Protein AF-A0A4U9W2G0-F1 (afdb_monomer_lite)

pLDDT: mean 78.94, std 18.57, range [40.88, 98.44]

Foldseek 3Di:
DVVVVVVVVVVVVVVVVVPPPDFDWDKAWDWDFDQDQHGWIFIKMWIATPNDIDIQGGPNLVCLLVVLVVDDLVSLLNLLVNLLVCLQFLIKDNFFKDFPDPVLCPLPDDPDPGGIATSNLVSVLSNCCSLVNVCCNQFARISWKAQQVVRDTDHSNNSPLSVQLSVQSVVLSVVCVVCSVPDDSDVVSVVSSAPTRMGHNNRVSDDDCVVVVVVVVVVVVVVVVVVVVVVVVVVVVVPPPPDPDPPDDDDDDDDD

Organism: NCBI:txid259

Radius of gyration: 26.32 Å; chains: 1; bounding box: 69×86×64 Å

Structure (mmCIF, N/CA/C/O backbone):
data_AF-A0A4U9W2G0-F1
#
_entry.id   AF-A0A4U9W2G0-F1
#
loop_
_atom_site.group_PDB
_atom_site.id
_atom_site.type_symbol
_atom_site.label_atom_id
_atom_site.label_alt_id
_atom_site.label_comp_id
_atom_site.label_asym_id
_atom_site.label_entity_id
_atom_site.label_seq_id
_atom_site.pdbx_PDB_ins_code
_atom_site.Cartn_x
_atom_site.Cartn_y
_atom_site.Cartn_z
_atom_site.occupancy
_atom_site.B_iso_or_equiv
_atom_site.auth_seq_id
_atom_site.auth_comp_id
_atom_site.auth_asym_id
_atom_site.auth_atom_id
_atom_site.pdbx_PDB_model_num
ATOM 1 N N . MET A 1 1 ? -46.313 -7.131 46.047 1.00 55.91 1 MET A N 1
ATOM 2 C CA . MET A 1 1 ? -46.585 -6.763 44.635 1.00 55.91 1 MET A CA 1
ATOM 3 C C . MET A 1 1 ? -45.915 -5.452 44.207 1.00 55.91 1 MET A C 1
ATOM 5 O O . MET A 1 1 ? -45.194 -5.474 43.223 1.00 55.91 1 MET A O 1
ATOM 9 N N . LYS A 1 2 ? -46.055 -4.340 44.949 1.00 49.47 2 LYS A N 1
ATOM 10 C CA . LYS A 1 2 ? -45.446 -3.038 44.585 1.00 49.47 2 LYS A CA 1
ATOM 11 C C . LYS A 1 2 ? -43.909 -3.051 44.458 1.00 49.47 2 LYS A C 1
ATOM 13 O O . LYS A 1 2 ? -43.380 -2.430 43.549 1.00 49.47 2 LYS A O 1
ATOM 18 N N . HIS A 1 3 ? -43.198 -3.815 45.292 1.00 51.88 3 HIS A N 1
ATOM 19 C CA . HIS A 1 3 ? -41.729 -3.906 45.229 1.00 51.88 3 HIS A CA 1
ATOM 20 C C . HIS A 1 3 ? -41.188 -4.662 44.002 1.00 51.88 3 HIS A C 1
ATOM 22 O O . HIS A 1 3 ? -40.101 -4.345 43.535 1.00 51.88 3 HIS A O 1
ATOM 28 N N . LEU A 1 4 ? -41.953 -5.606 43.437 1.00 50.97 4 LEU A N 1
ATOM 29 C CA . LEU A 1 4 ? -41.534 -6.350 42.239 1.00 50.97 4 LEU A CA 1
ATOM 30 C C . LEU A 1 4 ? -41.573 -5.469 40.980 1.00 50.97 4 LEU A C 1
ATOM 32 O O . LEU A 1 4 ? -40.715 -5.578 40.111 1.00 50.97 4 LEU A O 1
ATOM 36 N N . ILE A 1 5 ? -42.552 -4.561 40.917 1.00 61.50 5 ILE A N 1
ATOM 37 C CA . ILE A 1 5 ? -42.742 -3.633 39.795 1.00 61.50 5 ILE A CA 1
ATOM 38 C C . ILE A 1 5 ? -41.609 -2.598 39.754 1.00 61.50 5 ILE A C 1
ATOM 40 O O . ILE A 1 5 ? -41.099 -2.286 38.684 1.00 61.50 5 ILE A O 1
ATOM 44 N N . VAL A 1 6 ? -41.157 -2.113 40.916 1.00 59.75 6 VAL A N 1
ATOM 45 C CA . VAL A 1 6 ? -40.054 -1.139 41.002 1.00 59.75 6 VAL A CA 1
ATOM 46 C C . VAL A 1 6 ? -38.729 -1.747 40.529 1.00 59.75 6 VAL A C 1
ATOM 48 O O . VAL A 1 6 ? -37.994 -1.099 39.790 1.00 59.75 6 VAL A O 1
ATOM 51 N N . ILE A 1 7 ? -38.445 -3.005 40.884 1.00 60.50 7 ILE A N 1
ATOM 52 C CA . ILE A 1 7 ? -37.221 -3.698 40.447 1.00 60.50 7 ILE A CA 1
ATOM 53 C C . ILE A 1 7 ? -37.236 -3.922 38.929 1.00 60.50 7 ILE A C 1
ATOM 55 O O . ILE A 1 7 ? -36.234 -3.656 38.268 1.00 60.50 7 ILE A O 1
ATOM 59 N N . ALA A 1 8 ? -38.374 -4.337 38.364 1.00 58.28 8 ALA A N 1
ATOM 60 C CA . ALA A 1 8 ? -38.507 -4.543 36.924 1.00 58.28 8 ALA A CA 1
ATOM 61 C C . ALA A 1 8 ? -38.235 -3.254 36.129 1.00 58.28 8 ALA A C 1
ATOM 63 O O . ALA A 1 8 ? -37.456 -3.286 35.181 1.00 58.28 8 ALA A O 1
ATOM 64 N N . VAL A 1 9 ? -38.792 -2.116 36.566 1.00 59.72 9 VAL A N 1
ATOM 65 C CA . VAL A 1 9 ? -38.603 -0.813 35.903 1.00 59.72 9 VAL A CA 1
ATOM 66 C C . VAL A 1 9 ? -37.144 -0.348 35.965 1.00 59.72 9 VAL A C 1
ATOM 68 O O . VAL A 1 9 ? -36.617 0.143 34.963 1.00 59.72 9 VAL A O 1
ATOM 71 N N . VAL A 1 10 ? -36.460 -0.537 37.099 1.00 58.97 10 VAL A N 1
ATOM 72 C CA . VAL A 1 10 ? -35.042 -0.166 37.260 1.00 58.97 10 VAL A CA 1
ATOM 73 C C . VAL A 1 10 ? -34.138 -1.026 36.370 1.00 58.97 10 VAL A C 1
ATOM 75 O O . VAL A 1 10 ? -33.274 -0.480 35.688 1.00 58.97 10 VAL A O 1
ATOM 78 N N . VAL A 1 11 ? -34.371 -2.340 36.286 1.00 58.44 11 VAL A N 1
ATOM 79 C CA . VAL A 1 11 ? -33.580 -3.243 35.428 1.00 58.44 11 VAL A CA 1
ATOM 80 C C . VAL A 1 11 ? -33.773 -2.922 33.942 1.00 58.44 11 VAL A C 1
ATOM 82 O O . VAL A 1 11 ? -32.787 -2.836 33.211 1.00 58.44 11 VAL A O 1
ATOM 85 N N . THR A 1 12 ? -35.002 -2.647 33.486 1.00 55.47 12 THR A N 1
ATOM 86 C CA . THR A 1 12 ? -35.242 -2.215 32.094 1.00 55.47 12 THR A CA 1
ATOM 87 C C . THR A 1 12 ? -34.631 -0.853 31.777 1.00 55.47 12 THR A C 1
ATOM 89 O O . THR A 1 12 ? -34.148 -0.648 30.666 1.00 55.47 12 THR A O 1
ATOM 92 N N . SER A 1 13 ? -34.594 0.064 32.747 1.00 52.19 13 SER A N 1
ATOM 93 C CA . SER A 1 13 ? -33.987 1.390 32.566 1.00 52.19 13 SER A CA 1
ATOM 94 C C . SER A 1 13 ? -32.461 1.302 32.471 1.00 52.19 13 SER A C 1
ATOM 96 O O . SER A 1 13 ? -31.856 1.991 31.657 1.00 52.19 13 SER A O 1
ATOM 98 N N . ILE A 1 14 ? -31.837 0.405 33.242 1.00 53.06 14 ILE A N 1
ATOM 99 C CA . ILE A 1 14 ? -30.396 0.136 33.167 1.00 53.06 14 ILE A CA 1
ATOM 100 C C . ILE A 1 14 ? -30.041 -0.497 31.811 1.00 53.06 14 ILE A C 1
ATOM 102 O O . ILE A 1 14 ? -29.108 -0.038 31.158 1.00 53.06 14 ILE A O 1
ATOM 106 N N . PHE A 1 15 ? -30.824 -1.466 31.321 1.00 48.91 15 PHE A N 1
ATOM 107 C CA . PHE A 1 15 ? -30.618 -2.047 29.985 1.00 48.91 15 PHE A CA 1
ATOM 108 C C . PHE A 1 15 ? -30.788 -1.030 28.842 1.00 48.91 15 PHE A C 1
ATOM 110 O O . PHE A 1 15 ? -30.103 -1.133 27.826 1.00 48.91 15 PHE A O 1
ATOM 117 N N . PHE A 1 16 ? -31.655 -0.026 29.003 1.00 43.75 16 PHE A N 1
ATOM 118 C CA . PHE A 1 16 ? -31.832 1.027 27.999 1.00 43.75 16 PHE A CA 1
ATOM 119 C C . PHE A 1 16 ? -30.681 2.039 27.972 1.00 43.75 16 PHE A C 1
ATOM 121 O O . PHE A 1 16 ? -30.311 2.503 26.897 1.00 43.75 16 PHE A O 1
ATOM 128 N N . VAL A 1 17 ? -30.069 2.344 29.121 1.00 46.12 17 VAL A N 1
ATOM 129 C CA . VAL A 1 17 ? -28.898 3.238 29.183 1.00 46.12 17 VAL A CA 1
ATOM 130 C C . VAL A 1 17 ? -27.633 2.554 28.643 1.00 46.12 17 VAL A C 1
ATOM 132 O O . VAL A 1 17 ? -26.760 3.229 28.112 1.00 46.12 17 VAL A O 1
ATOM 135 N N . PHE A 1 18 ? -27.538 1.221 28.676 1.00 45.00 18 PHE A N 1
ATOM 136 C CA . PHE A 1 18 ? -26.400 0.497 28.087 1.00 45.00 18 PHE A CA 1
ATOM 137 C C . PHE A 1 18 ? -26.508 0.229 26.577 1.00 45.00 18 PHE A C 1
ATOM 139 O O . PHE A 1 18 ? -25.516 -0.163 25.973 1.00 45.00 18 PHE A O 1
ATOM 146 N N . ASN A 1 19 ? -27.643 0.536 25.939 1.00 40.88 19 ASN A N 1
ATOM 147 C CA . ASN A 1 19 ? -27.737 0.649 24.477 1.00 40.88 19 ASN A CA 1
ATOM 148 C C . ASN A 1 19 ? -27.331 2.051 23.982 1.00 40.88 19 ASN A C 1
ATOM 150 O O . ASN A 1 19 ? -27.810 2.513 22.944 1.00 40.88 19 ASN A O 1
ATOM 154 N N . LEU A 1 20 ? -26.451 2.744 24.721 1.00 46.38 20 LEU A N 1
ATOM 155 C CA . LEU A 1 20 ? -25.713 3.891 24.202 1.00 46.38 20 LEU A CA 1
ATOM 156 C C . LEU A 1 20 ? -25.028 3.432 22.909 1.00 46.38 20 LEU A C 1
ATOM 158 O O . LEU A 1 20 ? -24.130 2.596 22.945 1.00 46.38 20 LEU A O 1
ATOM 162 N N . SER A 1 21 ? -25.549 3.927 21.786 1.00 49.41 21 SER A N 1
ATOM 163 C CA . SER A 1 21 ? -25.237 3.534 20.415 1.00 49.41 21 SER A CA 1
ATOM 164 C C . SER A 1 21 ? -23.800 3.047 20.251 1.00 49.41 21 SER A C 1
ATOM 166 O O . SER A 1 21 ? -22.864 3.847 20.342 1.00 49.41 21 SER A O 1
ATOM 168 N N . ALA A 1 22 ? -23.625 1.752 19.982 1.00 53.44 22 ALA A N 1
ATOM 169 C CA . ALA A 1 22 ? -22.358 1.263 19.469 1.00 53.44 22 ALA A CA 1
ATOM 170 C C . ALA A 1 22 ? -22.014 2.105 18.233 1.00 53.44 22 ALA A C 1
ATOM 172 O O . ALA A 1 22 ? -22.800 2.206 17.292 1.00 53.44 22 ALA A O 1
ATOM 173 N N . GLN A 1 23 ? -20.877 2.785 18.299 1.00 60.72 23 GLN A N 1
ATOM 174 C CA . GLN A 1 23 ? -20.371 3.644 17.246 1.00 60.72 23 GLN A CA 1
ATOM 175 C C . GLN A 1 23 ? -20.124 2.775 16.004 1.00 60.72 23 GLN A C 1
ATOM 177 O O . GLN A 1 23 ? -19.197 1.965 15.983 1.00 60.72 23 GLN A O 1
ATOM 182 N N . GLU A 1 24 ? -20.996 2.859 14.997 1.00 80.50 24 GLU A N 1
ATOM 183 C CA . GLU A 1 24 ? -20.942 1.962 13.840 1.00 80.50 24 GLU A CA 1
ATOM 184 C C . GLU A 1 24 ? -19.843 2.422 12.871 1.00 80.50 24 GLU A C 1
ATOM 186 O O . GLU A 1 24 ? -20.068 3.220 11.961 1.00 80.50 24 GLU A O 1
ATOM 191 N N . PHE A 1 25 ? -18.616 1.952 13.106 1.00 90.12 25 PHE A N 1
ATOM 192 C CA . PHE A 1 25 ? -17.527 2.088 12.146 1.00 90.12 25 PHE A CA 1
ATOM 193 C C . PHE A 1 25 ? -17.611 0.987 11.084 1.00 90.12 25 PHE A C 1
ATOM 195 O O . PHE A 1 25 ? -17.510 -0.206 11.404 1.00 90.12 25 PHE A O 1
ATOM 202 N N . SER A 1 26 ? -17.704 1.392 9.818 1.00 92.38 26 SER A N 1
ATOM 203 C CA . SER A 1 26 ? -17.524 0.513 8.663 1.00 92.38 26 SER A CA 1
ATOM 204 C C . SER A 1 26 ? -16.543 1.110 7.663 1.00 92.38 26 SER A C 1
ATOM 206 O O . SER A 1 26 ? -16.437 2.324 7.488 1.00 92.38 26 SER A O 1
ATOM 208 N N . VAL A 1 27 ? -15.821 0.229 6.986 1.00 94.75 27 VAL A N 1
ATOM 209 C CA . VAL A 1 27 ? -14.876 0.572 5.932 1.00 94.75 27 VAL A CA 1
ATOM 210 C C . VAL A 1 27 ? -15.086 -0.389 4.780 1.00 94.75 27 VAL A C 1
ATOM 212 O O . VAL A 1 27 ? -15.364 -1.565 4.998 1.00 94.75 27 VAL A O 1
ATOM 215 N N . LYS A 1 28 ? -14.990 0.126 3.558 1.00 96.25 28 LYS A N 1
ATOM 216 C CA . LYS A 1 28 ? -15.060 -0.671 2.341 1.00 96.25 28 LYS A CA 1
ATOM 217 C C . LYS A 1 28 ? -14.018 -0.181 1.356 1.00 96.25 28 LYS A C 1
ATOM 219 O O . LYS A 1 28 ? -13.976 1.015 1.055 1.00 96.25 28 LYS A O 1
ATOM 224 N N . VAL A 1 29 ? -13.225 -1.100 0.819 1.00 97.38 29 VAL A N 1
ATOM 225 C CA . VAL A 1 29 ? -12.287 -0.795 -0.266 1.00 97.38 29 VAL A CA 1
ATOM 226 C C . VAL A 1 29 ? -12.811 -1.413 -1.555 1.00 97.38 29 VAL A C 1
ATOM 228 O O . VAL A 1 29 ? -13.015 -2.621 -1.652 1.00 97.38 29 VAL A O 1
ATOM 231 N N . THR A 1 30 ? -13.036 -0.586 -2.571 1.00 98.00 30 THR A N 1
ATOM 232 C CA . THR A 1 30 ? -13.544 -1.019 -3.877 1.00 98.00 30 THR A CA 1
ATOM 233 C C . THR A 1 30 ? -12.568 -0.682 -4.987 1.00 98.00 30 THR A C 1
ATOM 235 O O . THR A 1 30 ? -12.069 0.441 -5.060 1.00 98.00 30 THR A O 1
ATOM 238 N N . LYS A 1 31 ? -12.372 -1.629 -5.903 1.00 98.06 31 LYS A N 1
ATOM 239 C CA . LYS A 1 31 ? -11.703 -1.388 -7.178 1.00 98.06 31 LYS A CA 1
ATOM 240 C C . LYS A 1 31 ? -12.668 -0.753 -8.177 1.00 98.06 31 LYS A C 1
ATOM 242 O O . LYS A 1 31 ? -13.708 -1.331 -8.484 1.00 98.06 31 LYS A O 1
ATOM 247 N N . GLU A 1 32 ? -12.299 0.402 -8.715 1.00 97.12 32 GLU A N 1
ATOM 248 C CA . GLU A 1 32 ? -13.047 1.103 -9.763 1.00 97.12 32 GLU A CA 1
ATOM 249 C C . GLU A 1 32 ? -12.215 1.158 -11.049 1.00 97.12 32 GLU A C 1
ATOM 251 O O . GLU A 1 32 ? -10.989 1.278 -10.996 1.00 97.12 32 GLU A O 1
ATOM 256 N N . ARG A 1 33 ? -12.866 1.056 -12.214 1.00 97.31 33 ARG A N 1
ATOM 257 C CA . ARG A 1 33 ? -12.195 1.290 -13.500 1.00 97.31 33 ARG A CA 1
ATOM 258 C C . ARG A 1 33 ? -11.923 2.785 -13.653 1.00 97.31 33 ARG A C 1
ATOM 260 O O . ARG A 1 33 ? -12.798 3.603 -13.385 1.00 97.31 33 ARG A O 1
ATOM 267 N N . VAL A 1 34 ? -10.729 3.131 -14.114 1.00 96.06 34 VAL A N 1
ATOM 268 C CA . VAL A 1 34 ? -10.287 4.513 -14.326 1.00 96.06 34 VAL A CA 1
ATOM 269 C C . VAL A 1 34 ? -9.504 4.614 -15.624 1.00 96.06 34 VAL A C 1
ATOM 271 O O . VAL A 1 34 ? -8.711 3.738 -15.960 1.00 96.06 34 VAL A O 1
ATOM 274 N N . GLN A 1 35 ? -9.718 5.719 -16.332 1.00 93.88 35 GLN A N 1
ATOM 275 C CA . GLN A 1 35 ? -9.049 6.043 -17.586 1.00 93.88 35 GLN A CA 1
ATOM 276 C C . GLN A 1 35 ? -8.420 7.433 -17.450 1.00 93.88 35 GLN A C 1
ATOM 278 O O . GLN A 1 35 ? -9.007 8.440 -17.838 1.00 93.88 35 GLN A O 1
ATOM 283 N N . GLN A 1 36 ? -7.261 7.483 -16.793 1.00 93.81 36 GLN A N 1
ATOM 284 C CA . GLN A 1 36 ? -6.567 8.726 -16.436 1.00 93.81 36 GLN A CA 1
ATOM 285 C C . GLN A 1 36 ? -5.226 8.823 -17.163 1.00 93.81 36 GLN A C 1
ATOM 287 O O . GLN A 1 36 ? -5.145 9.462 -18.207 1.00 93.81 36 GLN A O 1
ATOM 292 N N . ASP A 1 37 ? -4.191 8.156 -16.649 1.00 96.56 37 ASP A N 1
ATOM 293 C CA . ASP A 1 37 ? -2.897 8.042 -17.327 1.00 96.56 37 ASP A CA 1
ATOM 294 C C . ASP A 1 37 ? -2.863 6.776 -18.208 1.00 96.56 37 ASP A C 1
ATOM 296 O O . ASP A 1 37 ? -2.266 6.770 -19.285 1.00 96.56 37 ASP A O 1
ATOM 300 N N . PHE A 1 38 ? -3.539 5.710 -17.764 1.00 96.19 38 PHE A N 1
ATOM 301 C CA . PHE A 1 38 ? -3.723 4.442 -18.472 1.00 96.19 38 PHE A CA 1
ATOM 302 C C . PHE A 1 38 ? -5.178 3.959 -18.327 1.00 96.19 38 PHE A C 1
ATOM 304 O O . PHE A 1 38 ? -5.865 4.360 -17.387 1.00 96.19 38 PHE A O 1
ATOM 311 N N . ASP A 1 39 ? -5.646 3.084 -19.226 1.00 97.31 39 ASP A N 1
ATOM 312 C CA . ASP A 1 39 ? -6.885 2.318 -19.006 1.00 97.31 39 ASP A CA 1
ATOM 313 C C . ASP A 1 39 ? -6.586 1.190 -18.013 1.00 97.31 39 ASP A C 1
ATOM 315 O O . ASP A 1 39 ? -5.833 0.259 -18.312 1.00 97.31 39 ASP A O 1
ATOM 319 N N . GLY A 1 40 ? -7.105 1.326 -16.797 1.00 97.38 40 GLY A N 1
ATOM 320 C CA . GLY A 1 40 ? -6.804 0.434 -15.688 1.00 97.38 40 GLY A CA 1
ATOM 321 C C . GLY A 1 40 ? -7.773 0.630 -14.532 1.00 97.38 40 GLY A C 1
ATOM 322 O O . GLY A 1 40 ? -8.952 0.932 -14.725 1.00 97.38 40 GLY A O 1
ATOM 323 N N . HIS A 1 41 ? -7.277 0.444 -13.313 1.00 98.25 41 HIS A N 1
ATOM 324 C CA . HIS A 1 41 ? -8.096 0.497 -12.106 1.00 98.25 41 HIS A CA 1
ATOM 325 C C . HIS A 1 41 ? -7.518 1.428 -11.039 1.00 98.25 41 HIS A C 1
ATOM 327 O O . HIS A 1 41 ? -6.368 1.853 -11.116 1.00 98.25 41 HIS A O 1
ATOM 333 N N . GLY A 1 42 ? -8.319 1.736 -10.027 1.00 97.56 42 GLY A N 1
ATOM 334 C CA . GLY A 1 42 ? -7.913 2.479 -8.844 1.00 97.56 42 GLY A CA 1
ATOM 335 C C . GLY A 1 42 ? -8.658 1.970 -7.617 1.00 97.56 42 GLY A C 1
ATOM 336 O O . GLY A 1 42 ? -9.739 1.389 -7.739 1.00 97.56 42 GLY A O 1
ATOM 337 N N . LEU A 1 43 ? -8.074 2.177 -6.438 1.00 98.00 43 LEU A N 1
ATOM 338 C CA . LEU A 1 43 ? -8.693 1.804 -5.170 1.00 98.00 43 LEU A CA 1
ATOM 339 C C . LEU A 1 43 ? -9.400 3.007 -4.556 1.00 98.00 43 LEU A C 1
ATOM 341 O O . LEU A 1 43 ? -8.795 4.051 -4.321 1.00 98.00 43 LEU A O 1
ATOM 345 N N . LYS A 1 44 ? -10.691 2.842 -4.291 1.00 97.38 44 LYS A N 1
ATOM 346 C CA . LYS A 1 44 ? -11.514 3.795 -3.554 1.00 97.38 44 LYS A CA 1
ATOM 347 C C . LYS A 1 44 ? -11.795 3.243 -2.171 1.00 97.38 44 LYS A C 1
ATOM 349 O O . LYS A 1 44 ? -12.163 2.078 -2.035 1.00 97.38 44 LYS A O 1
ATOM 354 N N . VAL A 1 45 ? -11.677 4.095 -1.162 1.00 96.56 45 VAL A N 1
ATOM 355 C CA . VAL A 1 45 ? -11.959 3.742 0.231 1.00 96.56 45 VAL A CA 1
ATOM 356 C C . VAL A 1 45 ? -13.156 4.550 0.698 1.00 96.56 45 VAL A C 1
ATOM 358 O O . VAL A 1 45 ? -13.125 5.779 0.674 1.00 96.56 45 VAL A O 1
ATOM 361 N N . VAL A 1 46 ? -14.211 3.867 1.127 1.00 95.19 46 VAL A N 1
ATOM 362 C CA . VAL A 1 46 ? -15.390 4.485 1.737 1.00 95.19 46 VAL A CA 1
ATOM 363 C C . VAL A 1 46 ? -15.384 4.148 3.218 1.00 95.19 46 VAL A C 1
ATOM 365 O O . VAL A 1 46 ? -15.304 2.980 3.594 1.00 95.19 46 VAL A O 1
ATOM 368 N N . LEU A 1 47 ? -15.446 5.177 4.052 1.00 92.00 47 LEU A N 1
ATOM 369 C CA . LEU A 1 47 ? -15.351 5.091 5.503 1.00 92.00 47 LEU A CA 1
ATOM 370 C C . LEU A 1 47 ? -16.619 5.691 6.089 1.00 92.00 47 LEU A C 1
ATOM 372 O O . LEU A 1 47 ? -16.945 6.837 5.794 1.00 92.00 47 LEU A O 1
ATOM 376 N N . ASN A 1 48 ? -17.318 4.943 6.931 1.00 90.56 48 ASN A N 1
ATOM 377 C CA . ASN A 1 48 ? -18.461 5.449 7.674 1.00 90.56 48 ASN A CA 1
ATOM 378 C C . ASN A 1 48 ? -18.143 5.378 9.163 1.00 90.56 48 ASN A C 1
ATOM 380 O O . ASN A 1 48 ? -17.794 4.316 9.674 1.00 90.56 48 ASN A O 1
ATOM 384 N N . LYS A 1 49 ? -18.250 6.519 9.841 1.00 87.50 49 LYS A N 1
ATOM 385 C CA . LYS A 1 49 ? -18.026 6.663 11.280 1.00 87.50 49 LYS A CA 1
ATOM 386 C C . LYS A 1 49 ? -18.969 7.734 11.807 1.00 87.50 49 LYS A C 1
ATOM 388 O O . LYS A 1 49 ? -19.069 8.798 11.202 1.00 87.50 49 LYS A O 1
ATOM 393 N N . ASP A 1 50 ? -19.662 7.480 12.914 1.00 84.44 50 ASP A N 1
ATOM 394 C CA . ASP A 1 50 ? -20.570 8.459 13.541 1.00 84.44 50 ASP A CA 1
ATOM 395 C C . ASP A 1 50 ? -21.638 9.022 12.598 1.00 84.44 50 ASP A C 1
ATOM 397 O O . ASP A 1 50 ? -21.894 10.229 12.585 1.00 84.44 50 ASP A O 1
ATOM 401 N N . TYR A 1 51 ? -22.231 8.164 11.762 1.00 78.31 51 TYR A N 1
ATOM 402 C CA . TYR A 1 51 ? -23.210 8.564 10.740 1.00 78.31 51 TYR A CA 1
ATOM 403 C C . TYR A 1 51 ? -22.660 9.551 9.692 1.00 78.31 51 TYR A C 1
ATOM 405 O O . TYR A 1 51 ? -23.419 10.135 8.918 1.00 78.31 51 TYR A O 1
ATOM 413 N N . LYS A 1 52 ? -21.335 9.740 9.637 1.00 85.12 52 LYS A N 1
ATOM 414 C CA . LYS A 1 52 ? -20.641 10.507 8.603 1.00 85.12 52 LYS A CA 1
ATOM 415 C C . LYS A 1 52 ? -19.943 9.548 7.658 1.00 85.12 52 LYS A C 1
ATOM 417 O O . LYS A 1 52 ? -19.204 8.669 8.095 1.00 85.12 52 LYS A O 1
ATOM 422 N N . SER A 1 53 ? -20.164 9.757 6.367 1.00 88.94 53 SER A N 1
ATOM 423 C CA . SER A 1 53 ? -19.433 9.067 5.313 1.00 88.94 53 SER A CA 1
ATOM 424 C C . SER A 1 53 ? -18.312 9.962 4.804 1.00 88.94 53 SER A C 1
ATOM 426 O O . SER A 1 53 ? -18.529 11.146 4.535 1.00 88.94 53 SER A O 1
ATOM 428 N N . ASP A 1 54 ? -17.119 9.402 4.675 1.00 91.00 54 ASP A N 1
ATOM 429 C CA . ASP A 1 54 ? -16.002 10.014 3.977 1.00 91.00 54 ASP A CA 1
ATOM 430 C C . ASP A 1 54 ? -15.501 9.056 2.894 1.00 91.00 54 ASP A C 1
ATOM 432 O O . ASP A 1 54 ? -15.588 7.834 3.009 1.00 91.00 54 ASP A O 1
ATOM 436 N N . THR A 1 55 ? -15.003 9.612 1.798 1.00 94.62 55 THR A N 1
ATOM 437 C CA . THR A 1 55 ? -14.546 8.837 0.641 1.00 94.62 55 THR A CA 1
ATOM 438 C C . THR A 1 55 ? -13.174 9.315 0.215 1.00 94.62 55 THR A C 1
ATOM 440 O O . THR A 1 55 ? -12.994 10.492 -0.101 1.00 94.62 55 THR A O 1
ATOM 443 N N . ILE A 1 56 ? -12.218 8.396 0.180 1.00 94.88 56 ILE A N 1
ATOM 444 C CA . ILE A 1 56 ? -10.895 8.594 -0.403 1.00 94.88 56 ILE A CA 1
ATOM 445 C C . ILE A 1 56 ? -10.971 8.035 -1.819 1.00 94.88 56 ILE A C 1
ATOM 447 O O . ILE A 1 56 ? -11.125 6.827 -2.014 1.00 94.88 56 ILE A O 1
ATOM 451 N N . TYR A 1 57 ? -10.925 8.928 -2.801 1.00 95.00 57 TYR A N 1
ATOM 452 C CA . TYR A 1 57 ? -10.900 8.537 -4.205 1.00 95.00 57 TYR A CA 1
ATOM 453 C C . TYR A 1 57 ? -9.506 8.032 -4.594 1.00 95.00 57 TYR A C 1
ATOM 455 O O . TYR A 1 57 ? -8.521 8.392 -3.940 1.00 95.00 57 TYR A O 1
ATOM 463 N N . PRO A 1 58 ? -9.395 7.227 -5.664 1.00 92.75 58 PRO A N 1
ATOM 464 C CA . PRO A 1 58 ? -8.093 6.805 -6.156 1.00 92.75 58 PRO A CA 1
ATOM 465 C C . PRO A 1 58 ? -7.157 8.006 -6.374 1.00 92.75 58 PRO A C 1
ATOM 467 O O . PRO A 1 58 ? -7.584 9.039 -6.899 1.00 92.75 58 PRO A O 1
ATOM 470 N N . ARG A 1 59 ? -5.885 7.868 -5.972 1.00 88.81 59 ARG A N 1
ATOM 471 C CA . ARG A 1 59 ? -4.840 8.916 -6.008 1.00 88.81 59 ARG A CA 1
ATOM 472 C C . ARG A 1 59 ? -5.022 10.095 -5.035 1.00 88.81 59 ARG A C 1
ATOM 474 O O . ARG A 1 59 ? -4.180 10.994 -5.026 1.00 88.81 59 ARG A O 1
ATOM 481 N N . ASP A 1 60 ? -6.048 10.107 -4.184 1.00 91.75 60 ASP A N 1
ATOM 482 C CA . ASP A 1 60 ? -6.215 11.132 -3.141 1.00 91.75 60 ASP A CA 1
ATOM 483 C C . ASP A 1 60 ? -5.336 10.833 -1.907 1.00 91.75 60 ASP A C 1
ATOM 485 O O . ASP A 1 60 ? -5.805 10.497 -0.816 1.00 91.75 60 ASP A O 1
ATOM 489 N N . TYR A 1 61 ? -4.018 10.894 -2.109 1.00 89.75 61 TYR A N 1
ATOM 490 C CA . TYR A 1 61 ? -3.015 10.523 -1.108 1.00 89.75 61 TYR A CA 1
ATOM 491 C C . TYR A 1 61 ? -2.992 11.466 0.100 1.00 89.75 61 TYR A C 1
ATOM 493 O O . TYR A 1 61 ? -2.823 11.007 1.228 1.00 89.75 61 TYR A O 1
ATOM 501 N N . ASP A 1 62 ? -3.233 12.763 -0.092 1.00 87.94 62 ASP A N 1
ATOM 502 C CA . ASP A 1 62 ? -3.302 13.721 1.020 1.00 87.94 62 ASP A CA 1
ATOM 503 C C . ASP A 1 62 ? -4.477 13.393 1.954 1.00 87.94 62 ASP A C 1
ATOM 505 O O . ASP A 1 62 ? -4.365 13.430 3.190 1.00 87.94 62 ASP A O 1
ATOM 509 N N . LYS A 1 63 ? -5.616 13.001 1.373 1.00 90.12 63 LYS A N 1
ATOM 510 C CA . LYS A 1 63 ? -6.768 12.546 2.145 1.00 90.12 63 LYS A CA 1
ATOM 511 C C . LYS A 1 63 ? -6.525 11.187 2.786 1.00 90.12 63 LYS A C 1
ATOM 513 O O . LYS A 1 63 ? -6.861 11.024 3.955 1.00 90.12 63 LYS A O 1
ATOM 518 N N . ALA A 1 64 ? -5.897 10.247 2.079 1.00 89.62 64 ALA A N 1
ATOM 519 C CA . ALA A 1 64 ? -5.487 8.963 2.646 1.00 89.62 64 ALA A CA 1
ATOM 520 C C . ALA A 1 64 ? -4.619 9.149 3.899 1.00 89.62 64 ALA A C 1
ATOM 522 O O . ALA A 1 64 ? -4.943 8.625 4.966 1.00 89.62 64 ALA A O 1
ATOM 523 N N . TYR A 1 65 ? -3.575 9.970 3.785 1.00 86.31 65 TYR A N 1
ATOM 524 C CA . TYR A 1 65 ? -2.676 10.324 4.876 1.00 86.31 65 TYR A CA 1
ATOM 525 C C . TYR A 1 65 ? -3.430 10.944 6.061 1.00 86.31 65 TYR A C 1
ATOM 527 O O . TYR A 1 65 ? -3.349 10.455 7.185 1.00 86.31 65 TYR A O 1
ATOM 535 N N . SER A 1 66 ? -4.215 11.997 5.818 1.00 85.50 66 SER A N 1
ATOM 536 C CA . SER A 1 66 ? -4.924 12.717 6.886 1.00 85.50 66 SER A CA 1
ATOM 537 C C . SER A 1 66 ? -6.046 11.906 7.544 1.00 85.50 66 SER A C 1
ATOM 539 O O . SER A 1 66 ? -6.326 12.084 8.733 1.00 85.50 66 SER A O 1
ATOM 541 N N . PHE A 1 67 ? -6.709 11.013 6.805 1.00 81.81 67 PHE A N 1
ATOM 542 C CA . PHE A 1 67 ? -7.818 10.222 7.330 1.00 81.81 67 PHE A CA 1
ATOM 543 C C . PHE A 1 67 ? -7.346 9.160 8.322 1.00 81.81 67 PHE A C 1
ATOM 545 O O . PHE A 1 67 ? -7.960 8.991 9.374 1.00 81.81 67 PHE A O 1
ATOM 552 N N . ALA A 1 68 ? -6.228 8.495 8.045 1.00 81.94 68 ALA A N 1
ATOM 553 C CA . ALA A 1 68 ? -5.750 7.396 8.874 1.00 81.94 68 ALA A CA 1
ATOM 554 C C . ALA A 1 68 ? -5.317 7.814 10.294 1.00 81.94 68 ALA A C 1
ATOM 556 O O . ALA A 1 68 ? -5.368 6.998 11.215 1.00 81.94 68 ALA A O 1
ATOM 557 N N . PHE A 1 69 ? -4.979 9.089 10.524 1.00 80.81 69 PHE A N 1
ATOM 558 C CA . PHE A 1 69 ? -4.740 9.617 11.879 1.00 80.81 69 PHE A CA 1
ATOM 559 C C . PHE A 1 69 ? -5.994 9.692 12.751 1.00 80.81 69 PHE A C 1
ATOM 561 O O . PHE A 1 69 ? -5.878 9.808 13.969 1.00 80.81 69 PHE A O 1
ATOM 568 N N . ARG A 1 70 ? -7.184 9.663 12.143 1.00 85.75 70 ARG A N 1
ATOM 569 C CA . ARG A 1 70 ? -8.472 9.737 12.849 1.00 85.75 70 ARG A CA 1
ATOM 570 C C . ARG A 1 70 ? -9.027 8.362 13.226 1.00 85.75 70 ARG A C 1
ATOM 572 O O . ARG A 1 70 ? -10.068 8.297 13.882 1.00 85.75 70 ARG A O 1
ATOM 579 N N . LEU A 1 71 ? -8.351 7.298 12.795 1.00 89.81 71 LEU A N 1
ATOM 580 C CA . LEU A 1 71 ? -8.723 5.920 13.070 1.00 89.81 71 LEU A CA 1
ATOM 581 C C . LEU A 1 71 ? -8.020 5.409 14.328 1.00 89.81 71 LEU A C 1
ATOM 583 O O . LEU A 1 71 ? -6.806 5.590 14.481 1.00 89.81 71 LEU A O 1
ATOM 587 N N . ASP A 1 72 ? -8.765 4.741 15.204 1.00 90.88 72 ASP A N 1
ATOM 588 C CA . ASP A 1 72 ? -8.178 3.970 16.298 1.00 90.88 72 ASP A CA 1
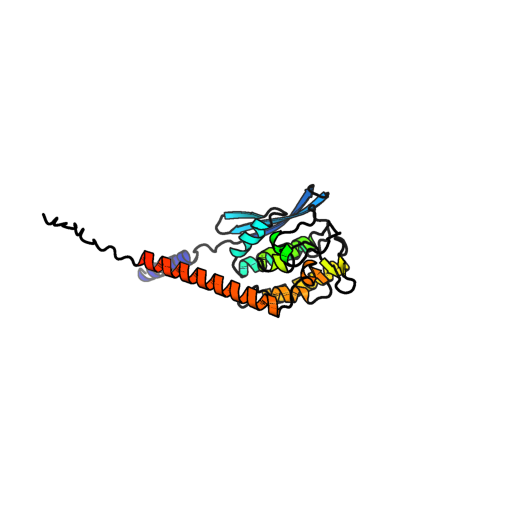ATOM 589 C C . ASP A 1 72 ? -7.524 2.669 15.790 1.00 90.88 72 ASP A C 1
ATOM 591 O O . ASP A 1 72 ? -7.528 2.361 14.594 1.00 90.88 72 ASP A O 1
ATOM 595 N N . LYS A 1 73 ? -6.899 1.903 16.692 1.00 91.38 73 LYS A N 1
ATOM 596 C CA . LYS A 1 73 ? -6.167 0.685 16.315 1.00 91.38 73 LYS A CA 1
ATOM 597 C C . LYS A 1 73 ? -7.074 -0.382 15.686 1.00 91.38 73 LYS A C 1
ATOM 599 O O . LYS A 1 73 ? -6.671 -1.018 14.714 1.00 91.38 73 LYS A O 1
ATOM 604 N N . HIS A 1 74 ? -8.289 -0.558 16.199 1.00 92.25 74 HIS A N 1
ATOM 605 C CA . HIS A 1 74 ? -9.240 -1.563 15.716 1.00 92.25 74 HIS A CA 1
ATOM 606 C C . HIS A 1 74 ? -9.857 -1.152 14.378 1.00 92.25 74 HIS A C 1
ATOM 608 O O . HIS A 1 74 ? -10.006 -1.975 13.474 1.00 92.25 74 HIS A O 1
ATOM 614 N N . GLU A 1 75 ? -10.150 0.134 14.202 1.00 93.62 75 GLU A N 1
ATOM 615 C CA . GLU A 1 75 ? -10.603 0.696 12.927 1.00 93.62 75 GLU A CA 1
ATOM 616 C C . GLU A 1 75 ? -9.528 0.573 11.839 1.00 93.62 75 GLU A C 1
ATOM 618 O O . GLU A 1 75 ? -9.815 0.187 10.703 1.00 93.62 75 GLU A O 1
ATOM 623 N N . LYS A 1 76 ? -8.267 0.835 12.199 1.00 93.19 76 LYS A N 1
ATOM 624 C CA . LYS A 1 76 ? -7.106 0.600 11.335 1.00 93.19 76 LYS A CA 1
ATOM 625 C C . LYS A 1 76 ? -6.982 -0.868 10.935 1.00 93.19 76 LYS A C 1
ATOM 627 O O . LYS A 1 76 ? -6.749 -1.151 9.764 1.00 93.19 76 LYS A O 1
ATOM 632 N N . LEU A 1 77 ? -7.167 -1.798 11.871 1.00 94.50 77 LEU A N 1
ATOM 633 C CA . LEU A 1 77 ? -7.112 -3.231 11.581 1.00 94.50 77 LEU A CA 1
ATOM 634 C C . LEU A 1 77 ? -8.179 -3.651 10.555 1.00 94.50 77 LEU A C 1
ATOM 636 O O . LEU A 1 77 ? -7.851 -4.352 9.600 1.00 94.50 77 LEU A O 1
ATOM 640 N N . LYS A 1 78 ? -9.418 -3.161 10.690 1.00 95.00 78 LYS A N 1
ATOM 641 C CA . LYS A 1 78 ? -10.492 -3.393 9.704 1.00 95.00 78 LYS A CA 1
ATOM 642 C C . LYS A 1 78 ? -10.150 -2.830 8.320 1.00 95.00 78 LYS A C 1
ATOM 644 O O . LYS A 1 78 ? -10.413 -3.465 7.305 1.00 95.00 78 LYS A O 1
ATOM 649 N N . LEU A 1 79 ? -9.538 -1.645 8.262 1.00 95.31 79 LEU A N 1
ATOM 650 C CA . LEU A 1 79 ? -9.078 -1.061 6.998 1.00 95.31 79 LEU A CA 1
ATOM 651 C C . LEU A 1 79 ? -7.971 -1.908 6.345 1.00 95.31 79 LEU A C 1
ATOM 653 O O . LEU A 1 79 ? -7.981 -2.073 5.126 1.00 95.31 79 LEU A O 1
ATOM 657 N N . LEU A 1 80 ? -7.038 -2.462 7.132 1.00 95.50 80 LEU A N 1
ATOM 658 C CA . LEU A 1 80 ? -6.027 -3.393 6.614 1.00 95.50 80 LEU A CA 1
ATOM 659 C C . LEU A 1 80 ? -6.678 -4.632 6.002 1.00 95.50 80 LEU A C 1
ATOM 661 O O . LEU A 1 80 ? -6.309 -5.012 4.895 1.00 95.50 80 LEU A O 1
ATOM 665 N N . GLU A 1 81 ? -7.652 -5.229 6.689 1.00 96.44 81 GLU A N 1
ATOM 666 C CA . GLU A 1 81 ? -8.375 -6.412 6.206 1.00 96.44 81 GLU A CA 1
ATOM 667 C C . GLU A 1 81 ? -8.989 -6.184 4.820 1.00 96.44 81 GLU A C 1
ATOM 669 O O . GLU A 1 81 ? -8.773 -6.991 3.915 1.00 96.44 81 GLU A O 1
ATOM 674 N N . GLU A 1 82 ? -9.662 -5.050 4.624 1.00 97.38 82 GLU A N 1
ATOM 675 C CA . GLU A 1 82 ? -10.241 -4.670 3.330 1.00 97.38 82 GLU A CA 1
ATOM 676 C C . GLU A 1 82 ? -9.176 -4.439 2.242 1.00 97.38 82 GLU A C 1
ATOM 678 O O . GLU A 1 82 ? -9.347 -4.853 1.094 1.00 97.38 82 GLU A O 1
ATOM 683 N N . MET A 1 83 ? -8.051 -3.800 2.580 1.00 97.12 83 MET A N 1
ATOM 684 C CA . MET A 1 83 ? -6.961 -3.545 1.628 1.00 97.12 83 MET A CA 1
ATOM 685 C C . MET A 1 83 ? -6.248 -4.830 1.191 1.00 97.12 83 MET A C 1
ATOM 687 O O . MET A 1 83 ? -5.860 -4.968 0.029 1.00 97.12 83 MET A O 1
ATOM 691 N N . MET A 1 84 ? -6.078 -5.790 2.102 1.00 96.94 84 MET A N 1
ATOM 692 C CA . MET A 1 84 ? -5.334 -7.028 1.849 1.00 96.94 84 MET A CA 1
ATOM 693 C C . MET A 1 84 ? -5.963 -7.920 0.778 1.00 96.94 84 MET A C 1
ATOM 695 O O . MET A 1 84 ? -5.246 -8.702 0.147 1.00 96.94 84 MET A O 1
ATOM 699 N N . VAL A 1 85 ? -7.268 -7.786 0.525 1.00 97.50 85 VAL A N 1
ATOM 700 C CA . VAL A 1 85 ? -7.971 -8.483 -0.567 1.00 97.50 85 VAL A CA 1
ATOM 701 C C . VAL A 1 85 ? -7.299 -8.220 -1.923 1.00 97.50 85 VAL A C 1
ATOM 703 O O . VAL A 1 85 ? -7.262 -9.096 -2.786 1.00 97.50 85 VAL A O 1
ATOM 706 N N . TYR A 1 86 ? -6.692 -7.045 -2.091 1.00 98.31 86 TYR A N 1
ATOM 707 C CA . TYR A 1 86 ? -6.080 -6.599 -3.340 1.00 98.31 86 TYR A CA 1
ATOM 708 C C . TYR A 1 86 ? -4.609 -6.995 -3.503 1.00 98.31 86 TYR A C 1
ATOM 710 O O . TYR A 1 86 ? -4.009 -6.728 -4.540 1.00 98.31 86 TYR A O 1
ATOM 718 N N . PHE A 1 87 ? -4.009 -7.676 -2.525 1.00 97.38 87 PHE A N 1
ATOM 719 C CA . PHE A 1 87 ? -2.591 -8.050 -2.566 1.00 97.38 87 PHE A CA 1
ATOM 720 C C . PHE A 1 87 ? -2.217 -9.050 -3.669 1.00 97.38 87 PHE A C 1
ATOM 722 O O . PHE A 1 87 ? -1.040 -9.236 -3.960 1.00 97.38 87 PHE A O 1
ATOM 729 N N . VAL A 1 88 ? -3.206 -9.702 -4.272 1.00 96.19 88 VAL A N 1
ATOM 730 C CA . VAL A 1 88 ? -3.028 -10.618 -5.409 1.00 96.19 88 VAL A CA 1
ATOM 731 C C . VAL A 1 88 ? -3.625 -10.050 -6.702 1.00 96.19 88 VAL A C 1
ATOM 733 O O . VAL A 1 88 ? -3.757 -10.764 -7.693 1.00 96.19 88 VAL A O 1
ATOM 736 N N . ASP A 1 89 ? -4.004 -8.768 -6.707 1.00 97.81 89 ASP A N 1
ATOM 737 C CA . ASP A 1 89 ? -4.549 -8.088 -7.879 1.00 97.81 89 ASP A CA 1
ATOM 738 C C . ASP A 1 89 ? -3.431 -7.394 -8.671 1.00 97.81 89 ASP A C 1
ATOM 740 O O . ASP A 1 89 ? -3.051 -6.249 -8.419 1.00 97.81 89 ASP A O 1
ATOM 744 N N . TYR A 1 90 ? -2.901 -8.104 -9.665 1.00 97.56 90 TYR A N 1
ATOM 745 C CA . TYR A 1 90 ? -1.842 -7.598 -10.544 1.00 97.56 90 TYR A CA 1
ATOM 746 C C . TYR A 1 90 ? -2.372 -6.758 -11.716 1.00 97.56 90 TYR A C 1
ATOM 748 O O . TYR A 1 90 ? -1.618 -6.447 -12.641 1.00 97.56 90 TYR A O 1
ATOM 756 N N . SER A 1 91 ? -3.661 -6.396 -11.717 1.00 98.00 91 SER A N 1
ATOM 757 C CA . SER A 1 91 ? -4.196 -5.510 -12.750 1.00 98.00 91 SER A CA 1
ATOM 758 C C . SER A 1 91 ? -3.524 -4.137 -12.694 1.00 98.00 91 SER A C 1
ATOM 760 O O . SER A 1 91 ? -3.087 -3.667 -11.641 1.00 98.00 91 SER A O 1
ATOM 762 N N . LEU A 1 92 ? -3.407 -3.505 -13.861 1.00 98.06 92 LEU A N 1
ATOM 763 C CA . LEU A 1 92 ? -2.756 -2.209 -14.014 1.00 98.06 92 LEU A CA 1
ATOM 764 C C . LEU A 1 92 ? -3.508 -1.123 -13.229 1.00 98.06 92 LEU A C 1
ATOM 766 O O . LEU A 1 92 ? -4.721 -0.960 -13.397 1.00 98.06 92 LEU A O 1
ATOM 770 N N . CYS A 1 93 ? -2.780 -0.338 -12.433 1.00 97.94 93 CYS A N 1
ATOM 771 C CA . CYS A 1 93 ? -3.294 0.913 -11.893 1.00 97.94 93 CYS A CA 1
ATOM 772 C C . CYS A 1 93 ? -3.417 1.949 -13.025 1.00 97.94 93 CYS A C 1
ATOM 774 O O . CYS A 1 93 ? -2.481 2.158 -13.798 1.00 97.94 93 CYS A O 1
ATOM 776 N N . GLY A 1 94 ? -4.570 2.614 -13.124 1.00 97.25 94 GLY A N 1
ATOM 777 C CA . GLY A 1 94 ? -4.872 3.608 -14.162 1.00 97.25 94 GLY A CA 1
ATOM 778 C C . GLY A 1 94 ? -4.093 4.921 -14.023 1.00 97.25 94 GLY A C 1
ATOM 779 O O . GLY A 1 94 ? -4.216 5.808 -14.870 1.00 97.25 94 GLY A O 1
ATOM 780 N N . TYR A 1 95 ? -3.289 5.060 -12.968 1.00 96.12 95 TYR A N 1
ATOM 781 C CA . TYR A 1 95 ? -2.485 6.241 -12.685 1.00 96.12 95 TYR A CA 1
ATOM 782 C C . TYR A 1 95 ? -1.000 5.954 -12.866 1.00 96.12 95 TYR A C 1
ATOM 784 O O . TYR A 1 95 ? -0.503 4.881 -12.530 1.00 96.12 95 TYR A O 1
ATOM 792 N N . ARG A 1 96 ? -0.256 6.950 -13.347 1.00 95.25 96 ARG A N 1
ATOM 793 C CA . ARG A 1 96 ? 1.205 6.862 -13.427 1.00 95.25 96 ARG A CA 1
ATOM 794 C C . ARG A 1 96 ? 1.852 7.015 -12.058 1.00 95.25 96 ARG A C 1
ATOM 796 O O . ARG A 1 96 ? 1.359 7.782 -11.225 1.00 95.25 96 ARG A O 1
ATOM 803 N N . VAL A 1 97 ? 3.009 6.373 -11.880 1.00 92.81 97 VAL A N 1
ATOM 804 C CA . VAL A 1 97 ? 3.874 6.563 -10.704 1.00 92.81 97 VAL A CA 1
ATOM 805 C C . VAL A 1 97 ? 4.084 8.057 -10.469 1.00 92.81 97 VAL A C 1
ATOM 807 O O . VAL A 1 97 ? 4.482 8.799 -11.382 1.00 92.81 97 VAL A O 1
ATOM 810 N N . LYS A 1 98 ? 3.819 8.497 -9.238 1.00 87.31 98 LYS A N 1
ATOM 811 C CA . LYS A 1 98 ? 3.984 9.886 -8.817 1.00 87.31 98 LYS A CA 1
ATOM 812 C C . LYS A 1 98 ? 4.565 9.925 -7.411 1.00 87.31 98 LYS A C 1
ATOM 814 O O . LYS A 1 98 ? 4.110 9.223 -6.517 1.00 87.31 98 LYS A O 1
ATOM 819 N N . MET A 1 99 ? 5.540 10.808 -7.240 1.00 84.25 99 MET A N 1
ATOM 820 C CA . MET A 1 99 ? 6.076 11.160 -5.932 1.00 84.25 99 MET A CA 1
ATOM 821 C C . MET A 1 99 ? 4.962 11.740 -5.059 1.00 84.25 99 MET A C 1
ATOM 823 O O . MET A 1 99 ? 4.286 12.675 -5.504 1.00 84.25 99 MET A O 1
ATOM 827 N N . TYR A 1 100 ? 4.791 11.230 -3.841 1.00 79.44 100 TYR A N 1
ATOM 828 C CA . TYR A 1 100 ? 3.837 11.810 -2.896 1.00 79.44 100 TYR A CA 1
ATOM 829 C C . TYR A 1 100 ? 4.331 13.157 -2.364 1.00 79.44 100 TYR A C 1
ATOM 831 O O . TYR A 1 100 ? 3.670 14.173 -2.565 1.00 79.44 100 TYR A O 1
ATOM 839 N N . SER A 1 101 ? 5.528 13.198 -1.772 1.00 76.19 101 SER A N 1
ATOM 840 C CA . SER A 1 101 ? 6.093 14.432 -1.221 1.00 76.19 101 SER A CA 1
ATOM 841 C C . SER A 1 101 ? 7.331 14.892 -1.995 1.00 76.19 101 SER A C 1
ATOM 843 O O . SER A 1 101 ? 8.371 14.228 -1.948 1.00 76.19 101 SER A O 1
ATOM 845 N N . PRO A 1 102 ? 7.283 16.051 -2.680 1.00 61.62 102 PRO A N 1
ATOM 846 C CA . PRO A 1 102 ? 8.427 16.587 -3.414 1.00 61.62 102 PRO A CA 1
ATOM 847 C C . PRO A 1 102 ? 9.547 17.127 -2.525 1.00 61.62 102 PRO A C 1
ATOM 849 O O . PRO A 1 102 ? 10.671 17.280 -2.998 1.00 61.62 102 PRO A O 1
ATOM 852 N N . PHE A 1 103 ? 9.280 17.377 -1.243 1.00 57.81 103 PHE A N 1
ATOM 853 C CA . PHE A 1 103 ? 10.297 17.825 -0.287 1.00 57.81 103 PHE A CA 1
ATOM 854 C C . PHE A 1 103 ? 11.207 16.687 0.192 1.00 57.81 103 PHE A C 1
ATOM 856 O O . PHE A 1 103 ? 12.262 16.948 0.758 1.00 57.81 103 PHE A O 1
ATOM 863 N N . ALA A 1 104 ? 10.854 15.430 -0.086 1.00 55.88 104 ALA A N 1
ATOM 864 C CA . ALA A 1 104 ? 11.706 14.278 0.204 1.00 55.88 104 ALA A CA 1
ATOM 865 C C . ALA A 1 104 ? 12.913 14.142 -0.745 1.00 55.88 104 ALA A C 1
ATOM 867 O O . ALA A 1 104 ? 13.797 13.329 -0.500 1.00 55.88 104 ALA A O 1
ATOM 868 N N . ARG A 1 105 ? 13.004 14.983 -1.789 1.00 51.81 105 ARG A N 1
ATOM 869 C CA . ARG A 1 105 ? 14.129 15.037 -2.745 1.00 51.81 105 ARG A CA 1
ATOM 870 C C . ARG A 1 105 ? 15.509 15.275 -2.116 1.00 51.81 105 ARG A C 1
ATOM 872 O O . ARG A 1 105 ? 16.509 15.176 -2.818 1.00 51.81 105 ARG A O 1
ATOM 879 N N . ILE A 1 106 ? 15.562 15.602 -0.827 1.00 50.97 106 ILE A N 1
ATOM 880 C CA . ILE A 1 106 ? 16.789 15.884 -0.075 1.00 50.97 106 ILE A CA 1
ATOM 881 C C . ILE A 1 106 ? 17.731 14.664 -0.040 1.00 50.97 106 ILE A C 1
ATOM 883 O O . ILE A 1 106 ? 18.938 14.851 0.054 1.00 50.97 106 ILE A O 1
ATOM 887 N N . PHE A 1 107 ? 17.216 13.440 -0.202 1.00 53.00 107 PHE A N 1
ATOM 888 C CA . PHE A 1 107 ? 18.021 12.210 -0.150 1.00 53.00 107 PHE A CA 1
ATOM 889 C C . PHE A 1 107 ? 18.489 11.692 -1.519 1.00 53.00 107 PHE A C 1
ATOM 891 O O . PHE A 1 107 ? 19.080 10.627 -1.607 1.00 53.00 107 PHE A O 1
ATOM 898 N N . GLY A 1 108 ? 18.285 12.465 -2.591 1.00 53.31 108 GLY A N 1
ATOM 899 C CA . GLY A 1 108 ? 18.564 12.023 -3.956 1.00 53.31 108 GLY A CA 1
ATOM 900 C C . GLY A 1 108 ? 17.346 11.342 -4.576 1.00 53.31 108 GLY A C 1
ATOM 901 O O . GLY A 1 108 ? 16.584 10.644 -3.916 1.00 53.31 108 GLY A O 1
ATOM 902 N N . VAL A 1 109 ? 17.103 11.612 -5.858 1.00 55.59 109 VAL A N 1
ATOM 903 C CA . VAL A 1 109 ? 15.992 11.006 -6.599 1.00 55.59 109 VAL A CA 1
ATOM 904 C C . VAL A 1 109 ? 16.591 9.959 -7.514 1.00 55.59 109 VAL A C 1
ATOM 906 O O . VAL A 1 109 ? 17.235 10.316 -8.504 1.00 55.59 109 VAL A O 1
ATOM 909 N N . GLN A 1 110 ? 16.372 8.680 -7.209 1.00 64.38 110 GLN A N 1
ATOM 910 C CA . GLN A 1 110 ? 16.664 7.628 -8.174 1.00 64.38 110 GLN A CA 1
ATOM 911 C C . GLN A 1 110 ? 15.827 7.891 -9.430 1.00 64.38 110 GLN A C 1
ATOM 913 O O . GLN A 1 110 ? 14.655 8.282 -9.367 1.00 64.38 110 GLN A O 1
ATOM 918 N N . LYS A 1 111 ? 16.448 7.758 -10.601 1.00 73.31 111 LYS A N 1
ATOM 919 C CA . LYS A 1 111 ? 15.761 7.982 -11.869 1.00 73.31 111 LYS A CA 1
ATOM 920 C C . LYS A 1 111 ? 14.758 6.851 -12.086 1.00 73.31 111 LYS A C 1
ATOM 922 O O . LYS A 1 111 ? 15.114 5.824 -12.638 1.00 73.31 111 LYS A O 1
ATOM 927 N N . ILE A 1 112 ? 13.506 7.086 -11.708 1.00 83.88 112 ILE A N 1
ATOM 928 C CA . ILE A 1 112 ? 12.421 6.133 -11.942 1.00 83.88 112 ILE A CA 1
ATOM 929 C C . ILE A 1 112 ? 12.120 6.043 -13.435 1.00 83.88 112 ILE A C 1
ATOM 931 O O . ILE A 1 112 ? 11.729 7.033 -14.078 1.00 83.88 112 ILE A O 1
ATOM 935 N N . THR A 1 113 ? 12.281 4.839 -13.961 1.00 85.94 113 THR A N 1
ATOM 936 C CA . THR A 1 113 ? 12.035 4.474 -15.352 1.00 85.94 113 THR A CA 1
ATOM 937 C C . THR A 1 113 ? 10.637 3.895 -15.532 1.00 85.94 113 THR A C 1
ATOM 939 O O . THR A 1 113 ? 9.931 4.299 -16.464 1.00 85.94 113 THR A O 1
ATOM 942 N N . ASN A 1 114 ? 10.176 3.048 -14.611 1.00 86.94 114 ASN A N 1
ATOM 943 C CA . ASN A 1 114 ? 8.852 2.459 -14.651 1.00 86.94 114 ASN A CA 1
ATOM 944 C C . ASN A 1 114 ? 7.791 3.485 -14.230 1.00 86.94 114 ASN A C 1
ATOM 946 O O . ASN A 1 114 ? 7.826 4.109 -13.170 1.00 86.94 114 ASN A O 1
ATOM 950 N N . ARG A 1 115 ? 6.807 3.689 -15.104 1.00 93.50 115 ARG A N 1
ATOM 951 C CA . ARG A 1 115 ? 5.682 4.604 -14.865 1.00 93.50 115 ARG A CA 1
ATOM 952 C C . ARG A 1 115 ? 4.402 3.880 -14.469 1.00 93.50 115 ARG A C 1
ATOM 954 O O . ARG A 1 115 ? 3.436 4.561 -14.136 1.00 93.50 115 ARG A O 1
ATOM 961 N N . LYS A 1 116 ? 4.389 2.547 -14.513 1.00 96.88 116 LYS A N 1
ATOM 962 C CA . LYS A 1 116 ? 3.223 1.689 -14.292 1.00 96.88 116 LYS A CA 1
ATOM 963 C C . LYS A 1 116 ? 3.427 0.826 -13.052 1.00 96.88 116 LYS A C 1
ATOM 965 O O . LYS A 1 116 ? 4.511 0.304 -12.821 1.00 96.88 116 LYS A O 1
ATOM 970 N N . TYR A 1 117 ? 2.355 0.622 -12.305 1.00 97.69 117 TYR A N 1
ATOM 971 C CA . TYR A 1 117 ? 2.315 -0.241 -11.127 1.00 97.69 117 TYR A CA 1
ATOM 972 C C . TYR A 1 117 ? 0.938 -0.903 -11.034 1.00 97.69 117 TYR A C 1
ATOM 974 O O . TYR A 1 117 ? 0.008 -0.515 -11.746 1.00 97.69 117 TYR A O 1
ATOM 982 N N . SER A 1 118 ? 0.824 -1.960 -10.235 1.00 98.25 118 SER A N 1
ATOM 983 C CA . SER A 1 118 ? -0.410 -2.737 -10.102 1.00 98.25 118 SER A CA 1
ATOM 984 C C . SER A 1 118 ? -1.251 -2.295 -8.916 1.00 98.25 118 SER A C 1
ATOM 986 O O . SER A 1 118 ? -0.783 -1.583 -8.027 1.00 98.25 118 SER A O 1
ATOM 988 N N . ILE A 1 119 ? -2.495 -2.767 -8.882 1.00 98.44 119 ILE A N 1
ATOM 989 C CA . ILE A 1 119 ? -3.397 -2.591 -7.744 1.00 98.44 119 ILE A CA 1
ATOM 990 C C . ILE A 1 119 ? -2.829 -3.201 -6.452 1.00 98.44 119 ILE A C 1
ATOM 992 O O . ILE A 1 119 ? -2.971 -2.598 -5.391 1.00 98.44 119 ILE A O 1
ATOM 996 N N . ALA A 1 120 ? -2.107 -4.321 -6.527 1.00 98.25 120 ALA A N 1
ATOM 997 C CA . ALA A 1 120 ? -1.392 -4.877 -5.379 1.00 98.25 120 ALA A CA 1
ATOM 998 C C . ALA A 1 120 ? -0.337 -3.905 -4.817 1.00 98.25 120 ALA A C 1
ATOM 1000 O O . ALA A 1 120 ? -0.254 -3.716 -3.601 1.00 98.25 120 ALA A O 1
ATOM 1001 N N . ILE A 1 121 ? 0.441 -3.257 -5.693 1.00 97.81 121 ILE A N 1
ATOM 1002 C CA . ILE A 1 121 ? 1.418 -2.235 -5.289 1.00 97.81 121 ILE A CA 1
ATOM 1003 C C . ILE A 1 121 ? 0.698 -1.015 -4.699 1.00 97.81 121 ILE A C 1
ATOM 1005 O O . ILE A 1 121 ? 1.113 -0.529 -3.651 1.00 97.81 121 ILE A O 1
ATOM 1009 N N . GLU A 1 122 ? -0.400 -0.561 -5.310 1.00 97.38 122 GLU A N 1
ATOM 1010 C CA . GLU A 1 122 ? -1.208 0.556 -4.795 1.00 97.38 122 GLU A CA 1
ATOM 1011 C C . GLU A 1 122 ? -1.739 0.280 -3.382 1.00 97.38 122 GLU A C 1
ATOM 1013 O O . GLU A 1 122 ? -1.620 1.126 -2.500 1.00 97.38 122 GLU A O 1
ATOM 1018 N N . ALA A 1 123 ? -2.274 -0.917 -3.129 1.00 97.75 123 ALA A N 1
ATOM 1019 C CA . ALA A 1 123 ? -2.782 -1.295 -1.811 1.00 97.75 123 ALA A CA 1
ATOM 1020 C C . ALA A 1 123 ? -1.677 -1.248 -0.742 1.00 97.75 123 ALA A C 1
ATOM 1022 O O . ALA A 1 123 ? -1.854 -0.630 0.308 1.00 97.75 123 ALA A O 1
ATOM 1023 N N . MET A 1 124 ? -0.516 -1.856 -1.016 1.00 96.94 124 MET A N 1
ATOM 1024 C CA . MET A 1 124 ? 0.633 -1.827 -0.098 1.00 96.94 124 MET A CA 1
ATOM 1025 C C . MET A 1 124 ? 1.159 -0.400 0.115 1.00 96.94 124 MET A C 1
ATOM 1027 O O . MET A 1 124 ? 1.522 -0.029 1.232 1.00 96.94 124 MET A O 1
ATOM 1031 N N . TYR A 1 125 ? 1.154 0.421 -0.935 1.00 95.12 125 TYR A N 1
ATOM 1032 C CA . TYR A 1 125 ? 1.558 1.821 -0.863 1.00 95.12 125 TYR A CA 1
ATOM 1033 C C . TYR A 1 125 ? 0.611 2.656 0.010 1.00 95.12 125 TYR A C 1
ATOM 1035 O O . TYR A 1 125 ? 1.061 3.398 0.885 1.00 95.12 125 TYR A O 1
ATOM 1043 N N . LEU A 1 126 ? -0.704 2.512 -0.181 1.00 95.06 126 LEU A N 1
ATOM 1044 C CA . LEU A 1 126 ? -1.713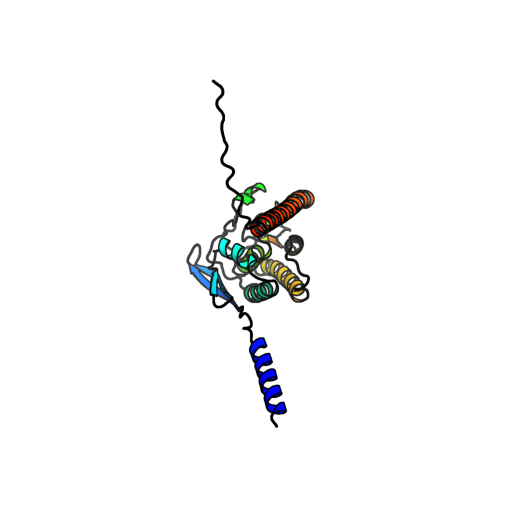 3.188 0.636 1.00 95.06 126 LEU A CA 1
ATOM 1045 C C . LEU A 1 126 ? -1.613 2.769 2.103 1.00 95.06 126 LEU A C 1
ATOM 1047 O O . LEU A 1 126 ? -1.711 3.630 2.975 1.00 95.06 126 LEU A O 1
ATOM 1051 N N . ILE A 1 127 ? -1.346 1.488 2.385 1.00 95.06 127 ILE A N 1
ATOM 1052 C CA . ILE A 1 127 ? -1.049 1.022 3.746 1.00 95.06 127 ILE A CA 1
ATOM 1053 C C . ILE A 1 127 ? 0.158 1.773 4.302 1.00 95.06 127 ILE A C 1
ATOM 1055 O O . ILE A 1 127 ? 0.074 2.322 5.399 1.00 95.06 127 ILE A O 1
ATOM 1059 N N . ASN A 1 128 ? 1.255 1.881 3.549 1.00 92.81 128 ASN A N 1
ATOM 1060 C CA . ASN A 1 128 ? 2.409 2.623 4.043 1.00 92.81 128 ASN A CA 1
ATOM 1061 C C . ASN A 1 128 ? 2.041 4.061 4.398 1.00 92.81 128 ASN A C 1
ATOM 1063 O O . ASN A 1 128 ? 2.329 4.553 5.492 1.00 92.81 128 ASN A O 1
ATOM 1067 N N . LEU A 1 129 ? 1.364 4.739 3.479 1.00 90.75 129 LEU A N 1
ATOM 1068 C CA . LEU A 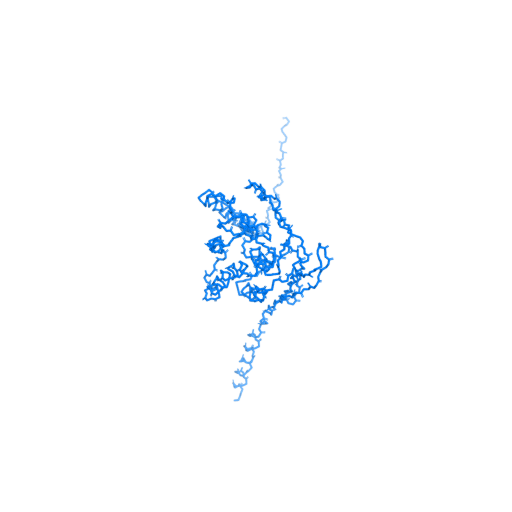1 129 ? 0.985 6.133 3.632 1.00 90.75 129 LEU A CA 1
ATOM 1069 C C . LEU A 1 129 ? 0.051 6.368 4.825 1.00 90.75 129 LEU A C 1
ATOM 1071 O O . LEU A 1 129 ? 0.262 7.298 5.598 1.00 90.75 129 LEU A O 1
ATOM 1075 N N . MET A 1 130 ? -0.960 5.522 4.990 1.00 91.06 130 MET A N 1
ATOM 1076 C CA . MET A 1 130 ? -1.965 5.651 6.041 1.00 91.06 130 MET A CA 1
ATOM 1077 C C . MET A 1 130 ? -1.410 5.292 7.429 1.00 91.06 130 MET A C 1
ATOM 1079 O O . MET A 1 130 ? -1.784 5.902 8.429 1.00 91.06 130 MET A O 1
ATOM 1083 N N . PHE A 1 131 ? -0.515 4.309 7.516 1.00 90.62 131 PHE A N 1
ATOM 1084 C CA . PHE A 1 131 ? -0.093 3.753 8.805 1.00 90.62 131 PHE A CA 1
ATOM 1085 C C . PHE A 1 131 ? 1.204 4.363 9.318 1.00 90.62 131 PHE A C 1
ATOM 1087 O O . PHE A 1 131 ? 1.360 4.521 10.527 1.00 90.62 131 PHE A O 1
ATOM 1094 N N . TYR A 1 132 ? 2.096 4.749 8.408 1.00 86.50 132 TYR A N 1
ATOM 1095 C CA . TYR A 1 132 ? 3.435 5.226 8.747 1.00 86.50 132 TYR A CA 1
ATOM 1096 C C . TYR A 1 132 ? 3.719 6.636 8.254 1.00 86.50 132 TYR A C 1
ATOM 1098 O O . TYR A 1 132 ? 4.663 7.266 8.724 1.00 86.50 132 TYR A O 1
ATOM 1106 N N . GLY A 1 133 ? 2.887 7.162 7.355 1.00 80.00 133 GLY A N 1
ATOM 1107 C CA . GLY A 1 133 ? 2.718 8.591 7.188 1.00 80.00 133 GLY A CA 1
ATOM 1108 C C . GLY A 1 133 ? 3.998 9.384 6.931 1.00 80.00 133 GLY A C 1
ATOM 1109 O O . GLY A 1 133 ? 4.542 9.382 5.826 1.00 80.00 133 GLY A O 1
ATOM 1110 N N . GLU A 1 134 ? 4.464 10.093 7.963 1.00 74.31 134 GLU A N 1
ATOM 1111 C CA . GLU A 1 134 ? 5.704 10.875 7.944 1.00 74.31 134 GLU A CA 1
ATOM 1112 C C . GLU A 1 134 ? 6.923 10.039 7.529 1.00 74.31 134 GLU A C 1
ATOM 1114 O O . GLU A 1 134 ? 7.806 10.580 6.880 1.00 74.31 134 GLU A O 1
ATOM 1119 N N . TYR A 1 135 ? 6.968 8.735 7.816 1.00 79.62 135 TYR A N 1
ATOM 1120 C CA . TYR A 1 135 ? 8.085 7.873 7.414 1.00 79.62 135 TYR A CA 1
ATOM 1121 C C . TYR A 1 135 ? 8.004 7.430 5.945 1.00 79.62 135 TYR A C 1
ATOM 1123 O O . TYR A 1 135 ? 9.030 7.252 5.289 1.00 79.62 135 TYR A O 1
ATOM 1131 N N . THR A 1 136 ? 6.795 7.311 5.392 1.00 80.31 136 THR A N 1
ATOM 1132 C CA . THR A 1 136 ? 6.553 6.890 3.999 1.00 80.31 136 THR A CA 1
ATOM 1133 C C . THR A 1 136 ? 7.186 7.845 3.002 1.00 80.31 136 THR A C 1
ATOM 1135 O O . THR A 1 136 ? 7.764 7.404 2.016 1.00 80.31 136 THR A O 1
ATOM 1138 N N . ARG A 1 137 ? 7.205 9.152 3.292 1.00 76.12 137 ARG A N 1
ATOM 1139 C CA . ARG A 1 137 ? 7.888 10.129 2.424 1.00 76.12 137 ARG A CA 1
ATOM 1140 C C . ARG A 1 137 ? 9.391 9.864 2.273 1.00 76.12 137 ARG A C 1
ATOM 1142 O O . ARG A 1 137 ? 9.975 10.383 1.334 1.00 76.12 137 ARG A O 1
ATOM 1149 N N . TYR A 1 138 ? 10.005 9.133 3.203 1.00 73.62 138 TYR A N 1
ATOM 1150 C CA . TYR A 1 138 ? 11.434 8.821 3.189 1.00 73.62 138 TYR A CA 1
ATOM 1151 C C . TYR A 1 138 ? 11.713 7.402 2.702 1.00 73.62 138 TYR A C 1
ATOM 1153 O O . TYR A 1 138 ? 12.743 7.171 2.087 1.00 73.62 138 TYR A O 1
ATOM 1161 N N . LEU A 1 139 ? 10.812 6.459 2.987 1.00 78.38 139 LEU A N 1
ATOM 1162 C CA . LEU A 1 139 ? 11.056 5.034 2.764 1.00 78.38 139 LEU A CA 1
ATOM 1163 C C . LEU A 1 139 ? 10.292 4.447 1.574 1.00 78.38 139 LEU A C 1
ATOM 1165 O O . LEU A 1 139 ? 10.713 3.444 1.017 1.00 78.38 139 LEU A O 1
ATOM 1169 N N . SER A 1 140 ? 9.171 5.048 1.184 1.00 82.88 140 SER A N 1
ATOM 1170 C CA . SER A 1 140 ? 8.305 4.588 0.090 1.00 82.88 140 SER A CA 1
ATOM 1171 C C . SER A 1 140 ? 7.524 5.769 -0.481 1.00 82.88 140 SER A C 1
ATOM 1173 O O . SER A 1 140 ? 6.305 5.854 -0.389 1.00 82.88 140 SER A O 1
ATOM 1175 N N . ASN A 1 141 ? 8.235 6.742 -1.039 1.00 84.88 141 ASN A N 1
ATOM 1176 C CA . ASN A 1 141 ? 7.663 7.965 -1.591 1.00 84.88 141 ASN A CA 1
ATOM 1177 C C . ASN A 1 141 ? 7.073 7.752 -2.996 1.00 84.88 141 ASN A C 1
ATOM 1179 O O . ASN A 1 141 ? 6.209 8.525 -3.424 1.00 84.88 141 ASN A O 1
ATOM 1183 N N . PHE A 1 142 ? 7.494 6.693 -3.693 1.00 90.12 142 PHE A N 1
ATOM 1184 C CA . PHE A 1 142 ? 6.955 6.271 -4.988 1.00 90.12 142 PHE A CA 1
ATOM 1185 C C . PHE A 1 142 ? 6.318 4.880 -4.942 1.00 90.12 142 PHE A C 1
ATOM 1187 O O . PHE A 1 142 ? 6.744 4.009 -4.188 1.00 90.12 142 PHE A O 1
ATOM 1194 N N . GLN A 1 143 ? 5.343 4.645 -5.827 1.00 93.44 143 GLN A N 1
ATOM 1195 C CA . GLN A 1 143 ? 4.683 3.345 -6.016 1.00 93.44 143 GLN A CA 1
ATOM 1196 C C . GLN A 1 143 ? 5.558 2.371 -6.832 1.00 93.44 1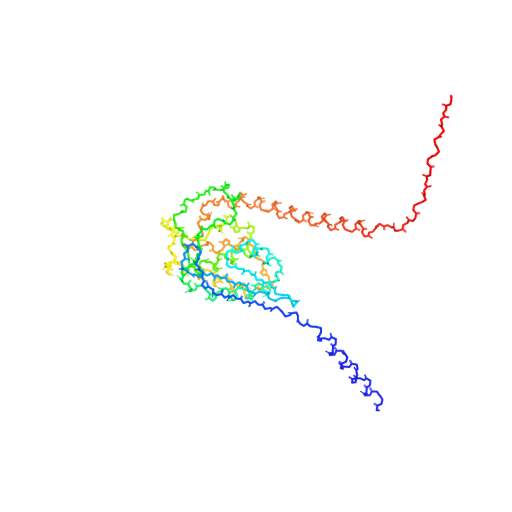43 GLN A C 1
ATOM 1198 O O . GLN A 1 143 ? 5.102 1.788 -7.814 1.00 93.44 143 GLN A O 1
ATOM 1203 N N . VAL A 1 144 ? 6.842 2.252 -6.487 1.00 93.62 144 VAL A N 1
ATOM 1204 C CA . VAL A 1 144 ? 7.826 1.459 -7.237 1.00 93.62 144 VAL A CA 1
ATOM 1205 C C . VAL A 1 144 ? 8.566 0.542 -6.284 1.00 93.62 144 VAL A C 1
ATOM 1207 O O . VAL A 1 144 ? 9.116 0.986 -5.275 1.00 93.62 144 VAL A O 1
ATOM 1210 N N . LEU A 1 145 ? 8.574 -0.739 -6.639 1.00 94.31 145 LEU A N 1
ATOM 1211 C CA . LEU A 1 145 ? 9.362 -1.760 -5.972 1.00 94.31 145 LEU A CA 1
ATOM 1212 C C . LEU A 1 145 ? 10.635 -2.022 -6.772 1.00 94.31 145 LEU A C 1
ATOM 1214 O O . LEU A 1 145 ? 10.631 -1.907 -7.997 1.00 94.31 145 LEU A O 1
ATOM 1218 N N . ILE A 1 146 ? 11.688 -2.421 -6.075 1.00 92.69 146 ILE A N 1
ATOM 1219 C CA . ILE A 1 146 ? 12.964 -2.842 -6.643 1.00 92.69 146 ILE A CA 1
ATOM 1220 C C . ILE A 1 146 ? 13.339 -4.220 -6.104 1.00 92.69 146 ILE A C 1
ATOM 1222 O O . ILE A 1 146 ? 13.031 -4.559 -4.952 1.00 92.69 146 ILE A O 1
ATOM 1226 N N . ASN A 1 147 ? 14.005 -5.018 -6.930 1.00 93.00 147 ASN A N 1
ATOM 1227 C CA . ASN A 1 147 ? 14.716 -6.200 -6.471 1.00 93.00 147 ASN A CA 1
ATOM 1228 C C . ASN A 1 147 ? 16.118 -5.789 -6.013 1.00 93.00 147 ASN A C 1
ATOM 1230 O O . ASN A 1 147 ? 16.890 -5.206 -6.763 1.00 93.00 147 ASN A O 1
ATOM 1234 N N . LYS A 1 148 ? 16.460 -6.093 -4.761 1.00 89.12 148 LYS A N 1
ATOM 1235 C CA . LYS A 1 148 ? 17.739 -5.674 -4.170 1.00 89.12 148 LYS A CA 1
ATOM 1236 C C . LYS A 1 148 ? 18.954 -6.388 -4.749 1.00 89.12 148 LYS A C 1
ATOM 1238 O O . LYS A 1 148 ? 20.071 -5.917 -4.573 1.00 89.12 148 LYS A O 1
ATOM 1243 N N . CYS A 1 149 ? 18.769 -7.570 -5.337 1.00 88.25 149 CYS A N 1
ATOM 1244 C CA . CYS A 1 149 ? 19.891 -8.363 -5.833 1.00 88.25 149 CYS A CA 1
ATOM 1245 C C . CYS A 1 149 ? 20.487 -7.777 -7.117 1.00 88.25 149 CYS A C 1
ATOM 1247 O O . CYS A 1 149 ? 21.702 -7.798 -7.283 1.00 88.25 149 CYS A O 1
ATOM 1249 N N . ASP A 1 150 ? 19.635 -7.282 -8.010 1.00 89.12 150 ASP A N 1
ATOM 1250 C CA . ASP A 1 150 ? 19.992 -6.757 -9.333 1.00 89.12 150 ASP A CA 1
ATOM 1251 C C . ASP A 1 150 ? 19.761 -5.239 -9.456 1.00 89.12 150 ASP A C 1
ATOM 1253 O O . ASP A 1 150 ? 20.224 -4.629 -10.417 1.00 89.12 150 ASP A O 1
ATOM 1257 N N . ASN A 1 151 ? 19.120 -4.620 -8.457 1.00 87.38 151 ASN A N 1
ATOM 1258 C CA . ASN A 1 151 ? 18.698 -3.220 -8.446 1.00 87.38 151 ASN A CA 1
ATOM 1259 C C . ASN A 1 151 ? 17.781 -2.863 -9.631 1.00 87.38 151 ASN A C 1
ATOM 1261 O O . ASN A 1 151 ? 17.858 -1.771 -10.202 1.00 87.38 151 ASN A O 1
ATOM 1265 N N . GLU A 1 152 ? 16.915 -3.801 -10.024 1.00 91.44 152 GLU A N 1
ATOM 1266 C CA . GLU A 1 152 ? 15.946 -3.587 -11.096 1.00 91.44 152 GLU A CA 1
ATOM 1267 C C . GLU A 1 152 ? 14.561 -3.207 -10.557 1.00 91.44 152 GLU A C 1
ATOM 1269 O O . GLU A 1 152 ? 14.060 -3.769 -9.578 1.00 91.44 152 GLU A O 1
ATOM 1274 N N . GLU A 1 153 ? 13.914 -2.250 -11.231 1.00 94.00 153 GLU A N 1
ATOM 1275 C CA . GLU A 1 153 ? 12.526 -1.879 -10.957 1.00 94.00 153 GLU A CA 1
ATOM 1276 C C . GLU A 1 153 ? 11.580 -3.025 -11.333 1.00 94.00 153 GLU A C 1
ATOM 1278 O O . GLU A 1 153 ? 11.558 -3.508 -12.466 1.00 94.00 153 GLU A O 1
ATOM 1283 N N . ILE A 1 154 ? 10.726 -3.417 -10.393 1.00 95.38 154 ILE A N 1
ATOM 1284 C CA . ILE A 1 154 ? 9.741 -4.475 -10.597 1.00 95.38 154 ILE A CA 1
ATOM 1285 C C . ILE A 1 154 ? 8.629 -3.976 -11.526 1.00 95.38 154 ILE A C 1
ATOM 1287 O O . ILE A 1 154 ? 7.993 -2.942 -11.287 1.00 95.38 154 ILE A O 1
ATOM 1291 N N . ALA A 1 155 ? 8.360 -4.732 -12.591 1.00 96.44 155 ALA A N 1
ATOM 1292 C CA . ALA A 1 155 ? 7.256 -4.454 -13.502 1.00 96.44 155 ALA A CA 1
ATOM 1293 C C . ALA A 1 155 ? 5.895 -4.677 -12.818 1.00 96.44 155 ALA A C 1
ATOM 1295 O O . ALA A 1 155 ? 5.738 -5.548 -11.966 1.00 96.44 155 ALA A O 1
ATOM 1296 N N . TYR A 1 156 ? 4.864 -3.929 -13.229 1.00 95.44 156 TYR A N 1
ATOM 1297 C CA . TYR A 1 156 ? 3.541 -3.993 -12.586 1.00 95.44 156 TYR A CA 1
ATOM 1298 C C . TYR A 1 156 ? 2.904 -5.395 -12.595 1.00 95.44 156 TYR A C 1
ATOM 1300 O O . TYR A 1 156 ? 2.135 -5.732 -11.699 1.00 95.44 156 TYR A O 1
ATOM 1308 N N . ASN A 1 157 ? 3.214 -6.197 -13.613 1.00 95.50 157 ASN A N 1
ATOM 1309 C CA . ASN A 1 157 ? 2.688 -7.541 -13.834 1.00 95.50 157 ASN A CA 1
ATOM 1310 C C . ASN A 1 157 ? 3.648 -8.654 -13.379 1.00 95.50 157 ASN A C 1
ATOM 1312 O O . ASN A 1 157 ? 3.370 -9.829 -13.623 1.00 95.50 157 ASN A O 1
ATOM 1316 N N . ASP A 1 158 ? 4.758 -8.316 -12.717 1.00 97.31 158 ASP A N 1
ATOM 1317 C CA . ASP A 1 158 ? 5.674 -9.295 -12.132 1.00 97.31 158 ASP A CA 1
ATOM 1318 C C . ASP A 1 158 ? 5.084 -9.868 -10.837 1.00 97.31 158 ASP A C 1
ATOM 1320 O O . ASP A 1 158 ? 5.409 -9.482 -9.710 1.00 97.31 158 ASP A O 1
ATOM 1324 N N . SER A 1 159 ? 4.155 -10.804 -11.019 1.00 96.94 159 SER A N 1
ATOM 1325 C CA . SER A 1 159 ? 3.449 -11.451 -9.915 1.00 96.94 159 SER A CA 1
ATOM 1326 C C . SER A 1 159 ? 4.391 -12.151 -8.931 1.00 96.94 159 SER A C 1
ATOM 1328 O O . SER A 1 159 ? 4.099 -12.171 -7.735 1.00 96.94 159 SER A O 1
ATOM 1330 N N . LEU A 1 160 ? 5.532 -12.682 -9.386 1.00 97.06 160 LEU A N 1
ATOM 1331 C CA . LEU A 1 160 ? 6.468 -13.415 -8.538 1.00 97.06 160 LEU A CA 1
ATOM 1332 C C . LEU A 1 160 ? 7.137 -12.481 -7.527 1.00 97.06 160 LEU A C 1
ATOM 1334 O O . LEU A 1 160 ? 7.111 -12.756 -6.324 1.00 97.06 160 LEU A O 1
ATOM 1338 N N . ASN A 1 161 ? 7.718 -11.373 -7.990 1.00 96.81 161 ASN A N 1
ATOM 1339 C CA . ASN A 1 161 ? 8.389 -10.428 -7.100 1.00 96.81 161 ASN A CA 1
ATOM 1340 C C . ASN A 1 161 ? 7.392 -9.638 -6.246 1.00 96.81 161 ASN A C 1
ATOM 1342 O O . ASN A 1 161 ? 7.620 -9.479 -5.045 1.00 96.81 161 ASN A O 1
ATOM 1346 N N . ILE A 1 162 ? 6.237 -9.249 -6.795 1.00 97.69 162 ILE A N 1
ATOM 1347 C CA . ILE A 1 162 ? 5.178 -8.601 -6.004 1.00 97.69 162 ILE A CA 1
ATOM 1348 C C . ILE A 1 162 ? 4.706 -9.527 -4.872 1.00 97.69 162 ILE A C 1
ATOM 1350 O O . ILE A 1 162 ? 4.577 -9.082 -3.733 1.00 97.69 162 ILE A O 1
ATOM 1354 N N . THR A 1 163 ? 4.554 -10.832 -5.132 1.00 97.44 163 THR A N 1
ATOM 1355 C CA . THR A 1 163 ? 4.159 -11.814 -4.105 1.00 97.44 163 THR A CA 1
ATOM 1356 C C . THR A 1 163 ? 5.156 -11.897 -2.950 1.00 97.44 163 THR A C 1
ATOM 1358 O O . THR A 1 163 ? 4.745 -12.032 -1.796 1.00 97.44 163 THR A O 1
ATOM 1361 N N . LYS A 1 164 ? 6.464 -11.777 -3.218 1.00 96.56 164 LYS A N 1
ATOM 1362 C CA . LYS A 1 164 ? 7.483 -11.746 -2.153 1.00 96.56 164 LYS A CA 1
ATOM 1363 C C . LYS A 1 164 ? 7.236 -10.580 -1.192 1.00 96.56 164 LYS A C 1
ATOM 1365 O O . LYS A 1 164 ? 7.265 -10.789 0.018 1.00 96.56 164 LYS A O 1
ATOM 1370 N N . MET A 1 165 ? 6.935 -9.390 -1.719 1.00 95.62 165 MET A N 1
ATOM 1371 C CA . MET A 1 165 ? 6.607 -8.214 -0.905 1.00 95.62 165 MET A CA 1
ATOM 1372 C C . MET A 1 165 ? 5.282 -8.403 -0.159 1.00 95.62 165 MET A C 1
ATOM 1374 O O . MET A 1 165 ? 5.209 -8.217 1.053 1.00 95.62 165 MET A O 1
ATOM 1378 N N . THR A 1 166 ? 4.243 -8.866 -0.853 1.00 96.44 166 THR A N 1
ATOM 1379 C CA . THR A 1 166 ? 2.935 -9.181 -0.269 1.00 96.44 166 THR A CA 1
ATOM 1380 C C . THR A 1 166 ? 3.030 -10.128 0.929 1.00 96.44 166 THR A C 1
ATOM 1382 O O . THR A 1 166 ? 2.323 -9.942 1.920 1.00 96.44 166 THR A O 1
ATOM 1385 N N . ASN A 1 167 ? 3.895 -11.141 0.872 1.00 96.31 167 ASN A N 1
ATOM 1386 C CA . ASN A 1 167 ? 4.071 -12.087 1.973 1.00 96.31 167 ASN A CA 1
ATOM 1387 C C . ASN A 1 167 ? 4.648 -11.420 3.232 1.00 96.31 167 ASN A C 1
ATOM 1389 O O . ASN A 1 167 ? 4.254 -11.793 4.339 1.00 96.31 167 ASN A O 1
ATOM 1393 N N . LEU A 1 168 ? 5.503 -10.400 3.085 1.00 94.75 168 LEU A N 1
ATOM 1394 C CA . LEU A 1 168 ? 5.971 -9.595 4.218 1.00 94.75 168 LEU A CA 1
ATOM 1395 C C . LEU A 1 168 ? 4.809 -8.839 4.866 1.00 94.75 168 LEU A C 1
ATOM 1397 O O . LEU A 1 168 ? 4.638 -8.932 6.078 1.00 94.75 168 LEU A O 1
ATOM 1401 N N . TYR A 1 169 ? 3.958 -8.182 4.069 1.00 96.00 169 TYR A N 1
ATOM 1402 C CA . TYR A 1 169 ? 2.770 -7.497 4.594 1.00 96.00 169 TYR A CA 1
ATOM 1403 C C . TYR A 1 169 ? 1.786 -8.462 5.259 1.00 96.00 169 TYR A C 1
ATOM 1405 O O . TYR A 1 169 ? 1.230 -8.134 6.300 1.00 96.00 169 TYR A O 1
ATOM 1413 N N . LYS A 1 170 ? 1.574 -9.662 4.704 1.00 95.88 170 LYS A N 1
ATOM 1414 C CA . LYS A 1 170 ? 0.706 -10.683 5.321 1.00 95.88 170 LYS A CA 1
ATOM 1415 C C . LYS A 1 170 ? 1.251 -11.164 6.668 1.00 95.88 170 LYS A C 1
ATOM 1417 O O . LYS A 1 170 ? 0.481 -11.320 7.616 1.00 95.88 170 LYS A O 1
ATOM 1422 N N . SER A 1 171 ? 2.563 -11.384 6.757 1.00 94.94 171 SER A N 1
ATOM 1423 C CA . SER A 1 171 ? 3.231 -11.764 8.006 1.00 94.94 171 SER A CA 1
ATOM 1424 C C . SER A 1 171 ? 3.128 -10.649 9.051 1.00 94.94 171 SER A C 1
ATOM 1426 O O . SER A 1 171 ? 2.666 -10.881 10.169 1.00 94.94 171 SER A O 1
ATOM 1428 N N . TRP A 1 172 ? 3.449 -9.415 8.653 1.00 94.44 172 TRP A N 1
ATOM 1429 C CA . TRP A 1 172 ? 3.303 -8.224 9.486 1.00 94.44 172 TRP A CA 1
ATOM 1430 C C . TRP A 1 172 ? 1.866 -8.040 9.986 1.00 94.44 172 TRP A C 1
ATOM 1432 O O . TRP A 1 172 ? 1.648 -7.906 11.187 1.00 94.44 172 TRP A O 1
ATOM 1442 N N . TYR A 1 173 ? 0.873 -8.117 9.098 1.00 95.06 173 TYR A N 1
ATOM 1443 C CA . TYR A 1 173 ? -0.535 -8.020 9.472 1.00 95.06 173 TYR A CA 1
ATOM 1444 C C . TYR A 1 173 ? -0.934 -9.104 10.476 1.00 95.06 173 TYR A C 1
ATOM 1446 O O . TYR A 1 173 ? -1.628 -8.810 11.445 1.00 95.06 173 TYR A O 1
ATOM 1454 N N . SER A 1 174 ? -0.477 -10.346 10.285 1.00 95.31 174 SER A N 1
ATOM 1455 C CA . SER A 1 174 ? -0.769 -11.440 11.220 1.00 95.31 174 SER A CA 1
ATOM 1456 C C . SER A 1 174 ? -0.236 -11.128 12.621 1.00 95.31 174 SER A C 1
ATOM 1458 O O . SER A 1 174 ? -0.924 -11.368 13.613 1.00 95.31 174 SER A O 1
ATOM 1460 N N . ASN A 1 175 ? 0.954 -10.526 12.711 1.00 93.62 175 ASN A N 1
ATOM 1461 C CA . ASN A 1 175 ? 1.510 -10.056 13.977 1.00 93.62 175 ASN A CA 1
ATOM 1462 C C . ASN A 1 175 ? 0.677 -8.914 14.589 1.00 93.62 175 ASN A C 1
ATOM 1464 O O . ASN A 1 175 ? 0.332 -8.975 15.768 1.00 93.62 175 ASN A O 1
ATOM 1468 N N . VAL A 1 176 ? 0.307 -7.911 13.785 1.00 93.56 176 VAL A N 1
ATOM 1469 C CA . VAL A 1 176 ? -0.528 -6.777 14.221 1.00 93.56 176 VAL A CA 1
ATOM 1470 C C . VAL A 1 176 ? -1.889 -7.251 14.726 1.00 93.56 176 VAL A C 1
ATOM 1472 O O . VAL A 1 176 ? -2.319 -6.833 15.795 1.00 93.56 176 VAL A O 1
ATOM 1475 N N . LYS A 1 177 ? -2.558 -8.154 14.001 1.00 94.81 177 LYS A N 1
ATOM 1476 C CA . LYS A 1 177 ? -3.869 -8.700 14.373 1.00 94.81 177 LYS A CA 1
ATOM 1477 C C . LYS A 1 177 ? -3.829 -9.383 15.740 1.00 94.81 177 LYS A C 1
ATOM 1479 O O . LYS A 1 177 ? -4.709 -9.155 16.563 1.00 94.81 177 LYS A O 1
ATOM 1484 N N . ASN A 1 178 ? -2.797 -10.187 15.988 1.00 94.50 178 ASN A N 1
ATOM 1485 C CA . ASN A 1 178 ? -2.654 -10.939 17.235 1.00 94.50 178 ASN A CA 1
ATOM 1486 C C . ASN A 1 178 ? -2.234 -10.059 18.424 1.00 94.50 178 ASN A C 1
ATOM 1488 O O . ASN A 1 178 ? -2.461 -10.438 19.569 1.00 94.50 178 ASN A O 1
ATOM 1492 N N . ASN A 1 179 ? -1.639 -8.892 18.161 1.00 92.94 179 ASN A N 1
ATOM 1493 C CA . ASN A 1 179 ? -1.043 -8.023 19.175 1.00 92.94 179 ASN A CA 1
ATOM 1494 C C . ASN A 1 179 ? -1.569 -6.580 19.097 1.00 92.94 179 ASN A C 1
ATOM 1496 O O . ASN A 1 179 ? -0.853 -5.640 19.450 1.00 92.94 179 ASN A O 1
ATOM 1500 N N . ILE A 1 180 ? -2.798 -6.369 18.615 1.00 92.75 180 ILE A N 1
ATOM 1501 C CA . ILE A 1 180 ? -3.298 -5.031 18.257 1.00 92.75 180 ILE A CA 1
ATOM 1502 C C . ILE A 1 180 ? -3.276 -4.046 19.435 1.00 92.75 180 ILE A C 1
ATOM 1504 O O . ILE A 1 180 ? -2.922 -2.880 19.264 1.00 92.75 180 ILE A O 1
ATOM 1508 N N . GLU A 1 181 ? -3.544 -4.526 20.650 1.00 91.38 181 GLU A N 1
ATOM 1509 C CA . GLU A 1 181 ? -3.555 -3.709 21.870 1.00 91.38 181 GLU A CA 1
ATOM 1510 C C . GLU A 1 181 ? -2.186 -3.084 22.171 1.00 91.38 181 GLU A C 1
ATOM 1512 O O . GLU A 1 181 ? -2.097 -1.910 22.539 1.00 91.38 181 GLU A O 1
ATOM 1517 N N . VAL A 1 182 ? -1.105 -3.829 21.926 1.00 88.19 182 VAL A N 1
ATOM 1518 C CA . VAL A 1 182 ? 0.279 -3.389 22.178 1.00 88.19 182 VAL A CA 1
ATOM 1519 C C . VAL A 1 182 ? 0.989 -2.889 20.923 1.00 88.19 182 VAL A C 1
ATOM 1521 O O . VAL A 1 182 ? 2.036 -2.255 21.027 1.00 88.19 182 VAL A O 1
ATOM 1524 N N . THR A 1 183 ? 0.410 -3.110 19.741 1.00 86.69 183 THR A N 1
ATOM 1525 C CA . THR A 1 183 ? 0.969 -2.630 18.477 1.00 86.69 183 THR A CA 1
ATOM 1526 C C . THR A 1 183 ? 1.018 -1.108 18.487 1.00 86.69 183 THR A C 1
ATOM 1528 O O . THR A 1 183 ? 0.020 -0.428 18.753 1.00 86.69 183 THR A O 1
ATOM 1531 N N . ASN A 1 184 ? 2.189 -0.574 18.169 1.00 84.25 184 ASN A N 1
ATOM 1532 C CA . ASN A 1 184 ? 2.394 0.834 17.896 1.00 84.25 184 ASN A CA 1
ATOM 1533 C C . ASN A 1 184 ? 2.967 0.929 16.490 1.00 84.25 184 ASN A C 1
ATOM 1535 O O . ASN A 1 184 ? 4.086 0.483 16.302 1.00 84.25 184 ASN A O 1
ATOM 1539 N N . PHE A 1 185 ? 2.207 1.462 15.529 1.00 86.25 185 PHE A N 1
ATOM 1540 C CA . PHE A 1 185 ? 2.640 1.584 14.134 1.00 86.25 185 PHE A CA 1
ATOM 1541 C C . PHE A 1 185 ? 3.845 2.524 14.038 1.00 86.25 185 PHE A C 1
ATOM 1543 O O . PHE A 1 185 ? 3.701 3.742 13.937 1.00 86.25 185 PHE A O 1
ATOM 1550 N N . SER A 1 186 ? 5.032 1.942 14.130 1.00 85.00 186 SER A N 1
ATOM 1551 C CA . SER A 1 186 ? 6.296 2.639 14.311 1.00 85.00 186 SER A CA 1
ATOM 1552 C C . SER A 1 186 ? 7.162 2.546 13.061 1.00 85.00 186 SER A C 1
ATOM 1554 O O . SER A 1 186 ? 6.931 1.734 12.162 1.00 85.00 186 SER A O 1
ATOM 1556 N N . LEU A 1 187 ? 8.221 3.352 13.026 1.00 81.06 187 LEU A N 1
ATOM 1557 C CA . LEU A 1 187 ? 9.255 3.231 12.004 1.00 81.06 187 LEU A CA 1
ATOM 1558 C C . LEU A 1 187 ? 9.875 1.825 11.961 1.00 81.06 187 LEU A C 1
ATOM 1560 O O . LEU A 1 187 ? 10.237 1.365 10.884 1.00 81.06 187 LEU A O 1
ATOM 1564 N N . LEU A 1 188 ? 10.006 1.145 13.105 1.00 82.38 188 LEU A N 1
ATOM 1565 C CA . LEU A 1 188 ? 10.598 -0.194 13.157 1.00 82.38 188 LEU A CA 1
ATOM 1566 C C . LEU A 1 188 ? 9.735 -1.214 12.412 1.00 82.38 188 LEU A C 1
ATOM 1568 O O . LEU A 1 188 ? 10.273 -1.997 11.634 1.00 82.38 188 LEU A O 1
ATOM 1572 N N . ASP A 1 189 ? 8.410 -1.148 12.571 1.00 84.12 189 ASP A N 1
ATOM 1573 C CA . ASP A 1 189 ? 7.494 -2.011 11.816 1.00 84.12 189 ASP A CA 1
ATOM 1574 C C . ASP A 1 189 ? 7.582 -1.726 10.322 1.00 84.12 189 ASP A C 1
ATOM 1576 O O . ASP A 1 189 ? 7.569 -2.648 9.508 1.00 84.12 189 ASP A O 1
ATOM 1580 N N . LEU A 1 190 ? 7.689 -0.440 9.960 1.00 84.88 190 LEU A N 1
ATOM 1581 C CA . LEU A 1 190 ? 7.886 -0.063 8.574 1.00 84.88 190 LEU A CA 1
ATOM 1582 C C . LEU A 1 19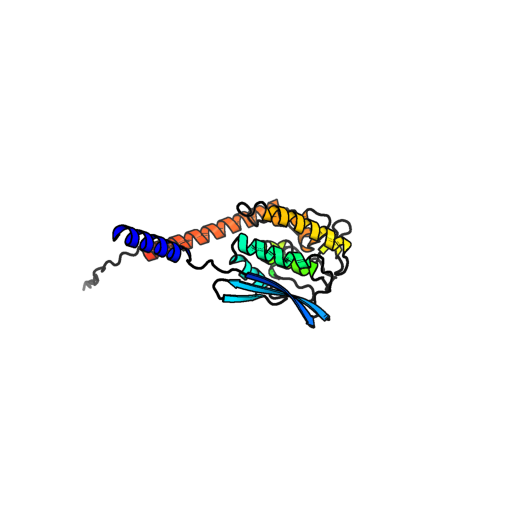0 ? 9.181 -0.694 8.067 1.00 84.88 190 LEU A C 1
ATOM 1584 O O . LEU A 1 190 ? 9.099 -1.430 7.102 1.00 84.88 190 LEU A O 1
ATOM 1588 N N . LEU A 1 191 ? 10.327 -0.505 8.733 1.00 83.88 191 LEU A N 1
ATOM 1589 C CA . LEU A 1 191 ? 11.625 -1.089 8.355 1.00 83.88 191 LEU A CA 1
ATOM 1590 C C . LEU A 1 191 ? 11.603 -2.622 8.248 1.00 83.88 191 LEU A C 1
ATOM 1592 O O . LEU A 1 191 ? 12.271 -3.179 7.374 1.00 83.88 191 LEU A O 1
ATOM 1596 N N . ASP A 1 192 ? 10.817 -3.309 9.075 1.00 83.69 192 ASP A N 1
ATOM 1597 C CA . ASP A 1 192 ? 10.641 -4.760 8.991 1.00 83.69 192 ASP A CA 1
ATOM 1598 C C . ASP A 1 192 ? 10.023 -5.197 7.656 1.00 83.69 192 ASP A C 1
ATOM 1600 O O . ASP A 1 192 ? 10.466 -6.193 7.075 1.00 83.69 192 ASP A O 1
ATOM 1604 N N . LEU A 1 193 ? 9.099 -4.406 7.097 1.00 86.38 193 LEU A N 1
ATOM 1605 C CA . LEU A 1 193 ? 8.544 -4.626 5.754 1.00 86.38 193 LEU A CA 1
ATOM 1606 C C . LEU A 1 193 ? 9.593 -4.473 4.636 1.00 86.38 193 LEU A C 1
ATOM 1608 O O . LEU A 1 193 ? 9.338 -4.888 3.509 1.00 86.38 193 LEU A O 1
ATOM 1612 N N . TYR A 1 194 ? 10.781 -3.934 4.929 1.00 83.00 194 TYR A N 1
ATOM 1613 C CA . TYR A 1 194 ? 11.890 -3.774 3.978 1.00 83.00 194 TYR A CA 1
ATOM 1614 C C . TYR A 1 194 ? 12.988 -4.807 4.187 1.00 83.00 194 TYR A C 1
ATOM 1616 O O . TYR A 1 194 ? 13.985 -4.750 3.476 1.00 83.00 194 TYR A O 1
ATOM 1624 N N . LYS A 1 195 ? 12.880 -5.753 5.128 1.00 82.88 195 LYS A N 1
ATOM 1625 C CA . LYS A 1 195 ? 13.948 -6.747 5.358 1.00 82.88 195 LYS A CA 1
ATOM 1626 C C . LYS A 1 195 ? 14.075 -7.781 4.238 1.00 82.88 195 LYS A C 1
ATOM 1628 O O . LYS A 1 195 ? 15.124 -8.404 4.108 1.00 82.88 195 LYS A O 1
ATOM 1633 N N . GLY A 1 196 ? 13.035 -7.965 3.427 1.00 86.31 196 GLY A N 1
ATOM 1634 C CA . GLY A 1 196 ? 13.037 -8.961 2.360 1.00 86.31 196 GLY A CA 1
ATOM 1635 C C . GLY A 1 196 ? 13.874 -8.589 1.129 1.00 86.31 196 GLY A C 1
ATOM 1636 O O . GLY A 1 196 ? 14.520 -7.537 1.095 1.00 86.31 196 GLY A O 1
ATOM 1637 N N . PRO A 1 197 ? 13.860 -9.461 0.102 1.00 90.38 197 PRO A N 1
ATOM 1638 C CA . PRO A 1 197 ? 14.618 -9.273 -1.139 1.00 90.38 197 PRO A CA 1
ATOM 1639 C C . PRO A 1 197 ? 14.034 -8.185 -2.051 1.00 90.38 197 PRO A C 1
ATOM 1641 O O . PRO A 1 197 ? 14.730 -7.692 -2.930 1.00 90.38 197 PRO A O 1
ATOM 1644 N N . ILE A 1 198 ? 12.769 -7.814 -1.836 1.00 93.62 198 ILE A N 1
ATOM 1645 C CA . ILE A 1 198 ? 12.080 -6.729 -2.536 1.00 93.62 198 ILE A CA 1
ATOM 1646 C C . ILE A 1 198 ? 11.900 -5.572 -1.556 1.00 93.62 198 ILE A C 1
ATOM 1648 O O . ILE A 1 198 ? 11.574 -5.800 -0.389 1.00 93.62 198 ILE A O 1
ATOM 1652 N N . CYS A 1 199 ? 12.111 -4.342 -2.011 1.00 90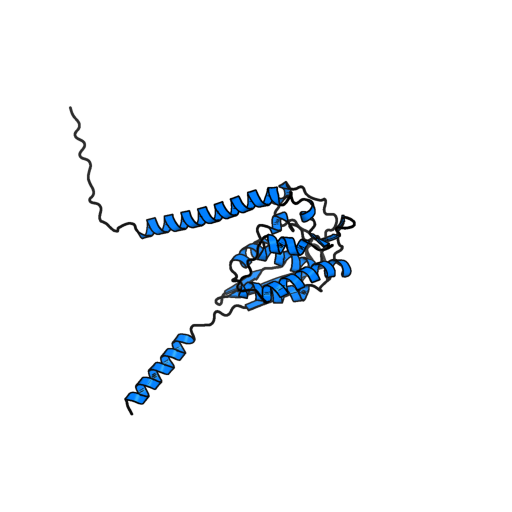.62 199 CYS A N 1
ATOM 1653 C CA . CYS A 1 199 ? 11.818 -3.140 -1.233 1.00 90.62 199 CYS A CA 1
ATOM 1654 C C . CYS A 1 199 ? 11.283 -2.019 -2.118 1.00 90.62 199 CYS A C 1
ATOM 1656 O O . CYS A 1 199 ? 11.223 -2.151 -3.335 1.00 90.62 199 CYS A O 1
ATOM 1658 N N . TRP A 1 200 ? 10.877 -0.912 -1.504 1.00 91.12 200 TRP A N 1
ATOM 1659 C CA . TRP A 1 200 ? 10.519 0.294 -2.241 1.00 91.12 200 TRP A CA 1
ATOM 1660 C C . TRP A 1 200 ? 11.772 1.032 -2.715 1.00 91.12 200 TRP A C 1
ATOM 1662 O O . TRP A 1 200 ? 12.800 1.007 -2.035 1.00 91.12 200 TRP A O 1
ATOM 1672 N N . VAL A 1 201 ? 11.658 1.704 -3.861 1.00 86.44 201 VAL A N 1
ATOM 1673 C CA . VAL A 1 201 ? 12.770 2.386 -4.549 1.00 86.44 201 VAL A CA 1
ATOM 1674 C C . VAL A 1 201 ? 13.520 3.399 -3.668 1.00 86.44 201 VAL A C 1
ATOM 1676 O O . VAL A 1 201 ? 14.731 3.535 -3.767 1.00 86.44 201 VAL A O 1
ATOM 1679 N N . ASP A 1 202 ? 12.835 4.084 -2.749 1.00 76.06 202 ASP A N 1
ATOM 1680 C CA . ASP A 1 202 ? 13.455 5.148 -1.945 1.00 76.06 202 ASP A CA 1
ATOM 1681 C C . ASP A 1 202 ? 14.346 4.635 -0.802 1.00 76.06 202 ASP A C 1
ATOM 1683 O O . ASP A 1 202 ? 15.121 5.408 -0.242 1.00 76.06 202 ASP A O 1
ATOM 1687 N N . MET A 1 203 ? 14.277 3.341 -0.462 1.00 67.50 203 MET A N 1
ATOM 1688 C CA . MET A 1 203 ? 15.024 2.785 0.673 1.00 67.50 203 MET A CA 1
ATOM 1689 C C . MET A 1 203 ? 16.540 2.839 0.452 1.00 67.50 203 MET A C 1
ATOM 1691 O O . MET A 1 203 ? 17.277 3.142 1.383 1.00 67.50 203 MET A O 1
ATOM 1695 N N . GLU A 1 204 ? 17.030 2.600 -0.768 1.00 60.22 204 GLU A N 1
ATOM 1696 C CA . GLU A 1 204 ? 18.482 2.577 -1.030 1.00 60.22 204 GLU A CA 1
ATOM 1697 C C . GLU A 1 204 ? 19.174 3.907 -0.713 1.00 60.22 204 GLU A C 1
ATOM 1699 O O . GLU A 1 204 ? 20.367 3.934 -0.421 1.00 60.22 204 GLU A O 1
ATOM 1704 N N . ASN A 1 205 ? 18.412 5.002 -0.719 1.00 58.34 205 ASN A N 1
ATOM 1705 C CA . ASN A 1 205 ? 18.905 6.343 -0.441 1.00 58.34 205 ASN A CA 1
ATOM 1706 C C . ASN A 1 205 ? 18.707 6.763 1.021 1.00 58.34 205 ASN A C 1
ATOM 1708 O O . ASN A 1 205 ? 18.962 7.917 1.365 1.00 58.34 205 ASN A O 1
ATOM 1712 N N . MET A 1 206 ? 18.237 5.862 1.889 1.00 57.84 206 MET A N 1
ATOM 1713 C CA . MET A 1 206 ? 18.079 6.142 3.309 1.00 57.84 206 MET A CA 1
ATOM 1714 C C . MET A 1 206 ? 19.469 6.352 3.940 1.00 57.84 206 MET A C 1
ATOM 1716 O O . MET A 1 206 ? 20.283 5.423 3.923 1.00 57.84 206 MET A O 1
ATOM 1720 N N . PRO A 1 207 ? 19.766 7.529 4.533 1.00 54.31 207 PRO A N 1
ATOM 1721 C CA . PRO A 1 207 ? 20.959 7.678 5.355 1.00 54.31 207 PRO A CA 1
ATOM 1722 C C . PRO A 1 207 ? 21.030 6.581 6.429 1.00 54.31 207 PRO A C 1
ATOM 1724 O O . PRO A 1 207 ? 19.988 6.080 6.867 1.00 54.31 207 PRO A O 1
ATOM 1727 N N . PRO A 1 208 ? 22.232 6.215 6.906 1.00 58.41 208 PRO A N 1
ATOM 1728 C CA . PRO A 1 208 ? 22.387 5.239 7.977 1.00 58.41 208 PRO A CA 1
ATOM 1729 C C . PRO A 1 208 ? 21.397 5.505 9.116 1.00 58.41 208 PRO A C 1
ATOM 1731 O O . PRO A 1 208 ? 21.265 6.638 9.574 1.00 58.41 208 PRO A O 1
ATOM 1734 N N . VAL A 1 209 ? 20.720 4.463 9.615 1.00 53.88 209 VAL A N 1
ATOM 1735 C CA . VAL A 1 209 ? 19.661 4.581 10.644 1.00 53.88 209 VAL A CA 1
ATOM 1736 C C . VAL A 1 209 ? 20.099 5.433 11.844 1.00 53.88 209 VAL A C 1
ATOM 1738 O O . VAL A 1 209 ? 19.280 6.141 12.415 1.00 53.88 209 VAL A O 1
ATOM 1741 N N . LYS A 1 210 ? 21.392 5.435 12.198 1.00 52.00 210 LYS A N 1
ATOM 1742 C CA . LYS A 1 210 ? 21.962 6.293 13.254 1.00 52.00 210 LYS A CA 1
ATOM 1743 C C . LYS A 1 210 ? 21.803 7.797 12.985 1.00 52.00 210 LYS A C 1
ATOM 1745 O O . LYS A 1 210 ? 21.543 8.551 13.919 1.00 52.00 210 LYS A O 1
ATOM 1750 N N . GLU A 1 211 ? 21.938 8.229 11.738 1.00 54.84 211 GLU A N 1
ATOM 1751 C CA . GLU A 1 211 ? 21.804 9.633 11.336 1.00 54.84 211 GLU A CA 1
ATOM 1752 C C . GLU A 1 211 ? 20.337 10.071 11.380 1.00 54.84 211 GLU A C 1
ATOM 1754 O O . GLU A 1 211 ? 20.016 11.124 11.928 1.00 54.84 211 GLU A O 1
ATOM 1759 N N . ILE A 1 212 ? 19.425 9.214 10.918 1.00 54.69 212 ILE A N 1
ATOM 1760 C CA . ILE A 1 212 ? 17.989 9.513 10.861 1.00 54.69 212 ILE A CA 1
ATOM 1761 C C . ILE A 1 212 ? 17.321 9.365 12.231 1.00 54.69 212 ILE A C 1
ATOM 1763 O O . ILE A 1 212 ? 16.479 10.185 12.589 1.00 54.69 212 ILE A O 1
ATOM 1767 N N . ALA A 1 213 ? 17.705 8.364 13.027 1.00 54.19 213 ALA A N 1
ATOM 1768 C CA . ALA A 1 213 ? 17.127 8.124 14.346 1.00 54.19 213 ALA A CA 1
ATOM 1769 C C . ALA A 1 213 ? 17.284 9.349 15.251 1.00 54.19 213 ALA A C 1
ATOM 1771 O O . ALA A 1 213 ? 16.332 9.733 15.917 1.00 54.19 213 ALA A O 1
ATOM 1772 N N . SER A 1 214 ? 18.442 10.017 15.225 1.00 55.12 214 SER A N 1
ATOM 1773 C CA . SER A 1 214 ? 18.651 11.241 16.009 1.00 55.12 214 SER A CA 1
ATOM 1774 C C . SER A 1 214 ? 17.730 12.391 15.572 1.00 55.12 214 SER A C 1
ATOM 1776 O O . SER A 1 214 ? 17.156 13.079 16.415 1.00 55.12 214 SER A O 1
ATOM 1778 N N . VAL A 1 215 ? 17.520 12.569 14.263 1.00 55.41 215 VAL A N 1
ATOM 1779 C CA . VAL A 1 215 ? 16.629 13.598 13.704 1.00 55.41 215 VAL A CA 1
ATOM 1780 C C . VAL A 1 215 ? 15.166 13.292 14.029 1.00 55.41 215 VAL A C 1
ATOM 1782 O O . VAL A 1 215 ? 14.432 14.192 14.434 1.00 55.41 215 VAL A O 1
ATOM 1785 N N . LEU A 1 216 ? 14.750 12.030 13.916 1.00 55.00 216 LEU A N 1
ATOM 1786 C CA . LEU A 1 216 ? 13.377 11.600 14.177 1.00 55.00 216 LEU A CA 1
ATOM 1787 C C . LEU A 1 216 ? 13.033 11.603 15.670 1.00 55.00 216 LEU A C 1
ATOM 1789 O O . LEU A 1 216 ? 11.981 12.119 16.035 1.00 55.00 216 LEU A O 1
ATOM 1793 N N . ILE A 1 217 ? 13.940 11.143 16.540 1.00 60.78 217 ILE A N 1
ATOM 1794 C CA . ILE A 1 217 ? 13.789 11.240 18.002 1.00 60.78 217 ILE A CA 1
ATOM 1795 C C . ILE A 1 217 ? 13.651 12.710 18.415 1.00 60.78 217 ILE A C 1
ATOM 1797 O O . ILE A 1 217 ? 12.798 13.063 19.229 1.00 60.78 217 ILE A O 1
ATOM 1801 N N . ASN A 1 218 ? 14.449 13.602 17.823 1.00 57.19 218 ASN A N 1
ATOM 1802 C CA . ASN A 1 218 ? 14.338 15.034 18.090 1.00 57.19 218 ASN A CA 1
ATOM 1803 C C . ASN A 1 218 ? 13.008 15.621 17.589 1.00 57.19 218 ASN A C 1
ATOM 1805 O O . ASN A 1 218 ? 12.431 16.468 18.271 1.00 57.19 218 ASN A O 1
ATOM 1809 N N . GLN A 1 219 ? 12.487 15.169 16.445 1.00 55.03 219 GLN A N 1
ATOM 1810 C CA . GLN A 1 219 ? 11.179 15.592 15.934 1.00 55.03 219 GLN A CA 1
ATOM 1811 C C . GLN A 1 219 ? 10.016 15.087 16.797 1.00 55.03 219 GLN A C 1
ATOM 1813 O O . GLN A 1 219 ? 9.126 15.875 17.113 1.00 55.03 219 GLN A O 1
ATOM 1818 N N . GLU A 1 220 ? 10.031 13.828 17.235 1.00 55.03 220 GLU A N 1
ATOM 1819 C CA . GLU A 1 220 ? 9.025 13.279 18.154 1.00 55.03 220 GLU A CA 1
ATOM 1820 C C . GLU A 1 220 ? 9.021 14.031 19.488 1.00 55.03 220 GLU A C 1
ATOM 1822 O O . GLU A 1 220 ? 7.969 14.502 19.930 1.00 55.03 220 GLU A O 1
ATOM 1827 N N . ASN A 1 221 ? 10.201 14.272 20.066 1.00 63.59 221 ASN A N 1
ATOM 1828 C CA . ASN A 1 221 ? 10.351 15.064 21.288 1.00 63.59 221 ASN A CA 1
ATOM 1829 C C . ASN A 1 221 ? 9.841 16.509 21.115 1.00 63.59 221 ASN A C 1
ATOM 1831 O O . ASN A 1 221 ? 9.201 17.060 22.015 1.00 63.59 221 ASN A O 1
ATOM 1835 N N . LEU A 1 222 ? 10.080 17.135 19.957 1.00 55.88 222 LEU A N 1
ATOM 1836 C CA . LEU A 1 222 ? 9.564 18.471 19.633 1.00 55.88 222 LEU A CA 1
ATOM 1837 C C . LEU A 1 222 ? 8.039 18.481 19.462 1.00 55.88 222 LEU A C 1
ATOM 1839 O O . LEU A 1 222 ? 7.375 19.416 19.915 1.00 55.88 222 LEU A O 1
ATOM 1843 N N . ILE A 1 223 ? 7.464 17.456 18.831 1.00 59.44 223 ILE A N 1
ATOM 1844 C CA . ILE A 1 223 ? 6.012 17.311 18.662 1.00 59.44 223 ILE A CA 1
ATOM 1845 C C . ILE A 1 223 ? 5.339 17.110 20.023 1.00 59.44 223 ILE A C 1
ATOM 1847 O O . ILE A 1 223 ? 4.327 17.760 20.301 1.00 59.44 223 ILE A O 1
ATOM 1851 N N . GLU A 1 224 ? 5.901 16.271 20.893 1.00 64.25 224 GLU A N 1
ATOM 1852 C CA . GLU A 1 224 ? 5.399 16.085 22.254 1.00 64.25 224 GLU A CA 1
ATOM 1853 C C . GLU A 1 224 ? 5.483 17.362 23.085 1.00 64.25 224 GLU A C 1
ATOM 1855 O O . GLU A 1 224 ? 4.508 17.732 23.743 1.00 64.25 224 GLU A O 1
ATOM 1860 N N . LYS A 1 225 ? 6.615 18.069 23.026 1.00 70.00 225 LYS A N 1
ATOM 1861 C CA . LYS A 1 225 ? 6.790 19.349 23.717 1.00 70.00 225 LYS A CA 1
ATOM 1862 C C . LYS A 1 225 ? 5.754 20.375 23.252 1.00 70.00 225 LYS A C 1
ATOM 1864 O O . LYS A 1 225 ? 5.075 20.980 24.074 1.00 70.00 225 LYS A O 1
ATOM 1869 N N . ASN A 1 226 ? 5.530 20.486 21.943 1.00 66.00 226 ASN A N 1
ATOM 1870 C CA . ASN A 1 226 ? 4.522 21.385 21.376 1.00 66.00 226 ASN A CA 1
ATOM 1871 C C . ASN A 1 226 ? 3.080 21.008 21.763 1.00 66.00 226 ASN A C 1
ATOM 1873 O O . ASN A 1 226 ? 2.225 21.892 21.879 1.00 66.00 226 ASN A O 1
ATOM 1877 N N . LYS A 1 227 ? 2.782 19.715 21.948 1.00 67.25 227 LYS A N 1
ATOM 1878 C CA . LYS A 1 227 ? 1.482 19.254 22.462 1.00 67.25 227 LYS A CA 1
ATOM 1879 C C . LYS A 1 227 ? 1.300 19.640 23.933 1.00 67.25 227 LYS A C 1
ATOM 1881 O O . LYS A 1 227 ? 0.253 20.197 24.260 1.00 67.25 227 LYS A O 1
ATOM 1886 N N . ARG A 1 228 ? 2.320 19.434 24.777 1.00 64.50 228 ARG A N 1
ATOM 1887 C CA . ARG A 1 228 ? 2.314 19.845 26.195 1.00 64.50 228 ARG A CA 1
ATOM 1888 C C . ARG A 1 228 ? 2.159 21.358 26.341 1.00 64.50 228 ARG A C 1
ATOM 1890 O O . ARG A 1 228 ? 1.230 21.809 26.998 1.00 64.50 228 ARG A O 1
ATOM 1897 N N . ASP A 1 229 ? 2.937 22.142 25.598 1.00 68.06 229 ASP A N 1
ATOM 1898 C CA . ASP A 1 229 ? 2.876 23.609 25.642 1.00 68.06 229 ASP A CA 1
ATOM 1899 C C . ASP A 1 229 ? 1.505 24.162 25.199 1.00 68.06 229 ASP A C 1
ATOM 1901 O O . ASP A 1 229 ? 1.041 25.195 25.693 1.00 68.06 229 ASP A O 1
ATOM 1905 N N . LYS A 1 230 ? 0.822 23.492 24.258 1.00 64.06 230 LYS A N 1
ATOM 1906 C CA . LYS A 1 230 ? -0.557 23.835 23.867 1.00 64.06 230 LYS A CA 1
ATOM 1907 C C . LYS A 1 230 ? -1.576 23.454 24.943 1.00 64.06 230 LYS A C 1
ATOM 1909 O O . LYS A 1 230 ? -2.540 24.194 25.141 1.00 64.06 230 LYS A O 1
ATOM 1914 N N . GLN A 1 231 ? -1.372 22.334 25.628 1.00 61.84 231 GLN A N 1
ATOM 1915 C CA . GLN A 1 231 ? -2.229 21.876 26.719 1.00 61.84 231 GLN A CA 1
ATOM 1916 C C . GLN A 1 231 ? -2.101 22.796 27.942 1.00 61.84 231 GLN A C 1
ATOM 1918 O O . GLN A 1 231 ? -3.116 23.268 28.454 1.00 61.84 231 GLN A O 1
ATOM 1923 N N . ASP A 1 232 ? -0.880 23.187 28.304 1.00 57.50 232 ASP A N 1
ATOM 1924 C CA . ASP A 1 232 ? -0.607 24.122 29.399 1.00 57.50 232 ASP A CA 1
ATOM 1925 C C . ASP A 1 232 ? -1.187 25.513 29.115 1.00 57.50 232 ASP A C 1
ATOM 1927 O O . ASP A 1 232 ? -1.867 26.099 29.959 1.00 57.50 232 ASP A O 1
ATOM 1931 N N . LYS A 1 233 ? -1.046 26.027 27.885 1.00 58.62 233 LYS A N 1
ATOM 1932 C CA . LYS A 1 233 ? -1.680 27.298 27.481 1.00 58.62 233 LYS A CA 1
ATOM 1933 C C . LYS A 1 233 ? -3.210 27.267 27.571 1.00 58.62 233 LYS A C 1
ATOM 1935 O O . LYS A 1 233 ? -3.819 28.309 27.831 1.00 58.62 233 LYS A O 1
ATOM 1940 N N . ASN A 1 234 ? -3.837 26.109 27.373 1.00 55.47 234 ASN A N 1
ATOM 1941 C CA . ASN A 1 234 ? -5.282 25.948 27.534 1.00 55.47 234 ASN A CA 1
ATOM 1942 C C . ASN A 1 234 ? -5.691 25.868 29.014 1.00 55.47 234 ASN A C 1
ATOM 1944 O O . ASN A 1 234 ? -6.701 26.469 29.385 1.00 55.47 234 ASN A O 1
ATOM 1948 N N . ILE A 1 235 ? -4.877 25.247 29.874 1.00 53.22 235 ILE A N 1
ATOM 1949 C CA . ILE A 1 235 ? -5.079 25.223 31.335 1.00 53.22 235 ILE A CA 1
ATOM 1950 C C . ILE A 1 235 ? -4.976 26.643 31.922 1.00 53.22 235 ILE A C 1
ATOM 1952 O O . ILE A 1 235 ? -5.832 27.059 32.704 1.00 53.22 235 ILE A O 1
ATOM 1956 N N . PHE A 1 236 ? -4.010 27.451 31.470 1.00 50.31 236 PHE A N 1
ATOM 1957 C CA . PHE A 1 236 ? -3.882 28.855 31.890 1.00 50.31 236 PHE A CA 1
ATOM 1958 C C . PHE A 1 236 ? -5.012 29.768 31.381 1.00 50.31 236 PHE A C 1
ATOM 1960 O O . PHE A 1 236 ? -5.308 30.787 32.008 1.00 50.31 236 PHE A O 1
ATOM 1967 N N . LYS A 1 237 ? -5.675 29.428 30.266 1.00 52.62 237 LYS A N 1
ATOM 1968 C CA . LYS A 1 237 ? -6.881 30.145 29.808 1.00 52.62 237 LYS A CA 1
ATOM 1969 C C . LYS A 1 237 ? -8.136 29.735 30.583 1.00 52.62 237 LYS A C 1
ATOM 1971 O O . LYS A 1 237 ? -8.976 30.599 30.823 1.00 52.62 237 LYS A O 1
ATOM 1976 N N . ALA A 1 238 ? -8.247 28.471 30.991 1.00 50.56 238 ALA A N 1
ATOM 1977 C CA . ALA A 1 238 ? -9.366 27.967 31.789 1.00 50.56 238 ALA A CA 1
ATOM 1978 C C . ALA A 1 238 ? -9.333 28.465 33.248 1.00 50.56 238 ALA A C 1
ATOM 1980 O O . ALA A 1 238 ? -10.385 28.706 33.832 1.00 50.56 238 ALA A O 1
ATOM 1981 N N . ASN A 1 239 ? -8.138 28.713 33.798 1.00 47.56 239 ASN A N 1
ATOM 1982 C CA . ASN A 1 239 ? -7.939 29.166 35.180 1.00 47.56 239 ASN A CA 1
ATOM 1983 C C . ASN A 1 239 ? -7.774 30.686 35.342 1.00 47.56 239 ASN A C 1
ATOM 1985 O O . ASN A 1 239 ? -7.282 31.136 36.377 1.00 47.56 239 ASN A O 1
ATOM 1989 N N . ARG A 1 240 ? -8.186 31.515 34.368 1.00 43.97 240 ARG A N 1
ATOM 1990 C CA . ARG A 1 240 ? -8.289 32.957 34.641 1.00 43.97 240 ARG A CA 1
ATOM 1991 C C . ARG A 1 240 ? -9.396 33.174 35.675 1.00 43.97 240 ARG A C 1
ATOM 1993 O O . ARG A 1 240 ? -10.556 32.903 35.354 1.00 43.97 240 ARG A O 1
ATOM 2000 N N . PRO A 1 241 ? -9.094 33.685 36.882 1.00 47.25 241 PRO A N 1
ATOM 2001 C CA . PRO A 1 241 ? -10.145 34.029 37.820 1.00 47.25 241 PRO A CA 1
ATOM 2002 C C . PRO A 1 241 ? -11.032 35.088 37.161 1.00 47.25 241 PRO A C 1
ATOM 2004 O O . PRO A 1 241 ? -10.541 36.120 36.695 1.00 47.25 241 PRO A O 1
ATOM 2007 N N . LYS A 1 242 ? -12.347 34.845 37.121 1.00 51.03 242 LYS A N 1
ATOM 2008 C CA . LYS A 1 242 ? -13.356 35.883 36.865 1.00 51.03 242 LYS A CA 1
ATOM 2009 C C . LYS A 1 242 ? -13.402 36.817 38.081 1.00 51.03 242 LYS A C 1
ATOM 2011 O O . LYS A 1 242 ? -14.379 36.857 38.816 1.00 51.03 242 LYS A O 1
ATOM 2016 N N . GLY A 1 243 ? -12.298 37.506 38.341 1.00 47.34 243 GLY A N 1
ATOM 2017 C CA . GLY A 1 243 ? -12.197 38.546 39.348 1.00 47.34 243 GLY A CA 1
ATOM 2018 C C . GLY A 1 243 ? -12.385 39.890 38.668 1.00 47.34 243 GLY A C 1
ATOM 2019 O O . GLY A 1 243 ? -11.620 40.240 37.770 1.00 47.34 243 GLY A O 1
ATOM 2020 N N . ASN A 1 244 ? -13.398 40.640 39.093 1.00 54.47 244 ASN A N 1
ATOM 2021 C CA . ASN A 1 244 ? -13.516 42.061 38.793 1.00 54.47 244 ASN A CA 1
ATOM 2022 C C . ASN A 1 244 ? -12.268 42.775 39.327 1.00 54.47 244 ASN A C 1
ATOM 2024 O O . ASN A 1 244 ? -12.201 43.113 40.507 1.00 54.47 244 ASN A O 1
ATOM 2028 N N . LEU A 1 245 ? -11.268 42.988 38.473 1.00 50.34 245 LEU A N 1
ATOM 2029 C CA . LEU A 1 245 ? -10.147 43.859 38.802 1.00 50.34 245 LEU A CA 1
ATOM 2030 C C . LEU A 1 245 ? -10.680 45.298 38.896 1.00 50.34 245 LEU A C 1
ATOM 2032 O O . LEU A 1 245 ? -11.264 45.790 37.923 1.00 50.34 245 LEU A O 1
ATOM 2036 N N . PRO A 1 246 ? -10.508 45.989 40.036 1.00 46.97 246 PRO A N 1
ATOM 2037 C CA . PRO A 1 246 ? -10.900 47.381 40.143 1.00 46.97 246 PRO A CA 1
ATOM 2038 C C . PRO A 1 246 ? -10.090 48.211 39.144 1.00 46.97 246 PRO A C 1
ATOM 2040 O O . PRO A 1 246 ? -8.864 48.123 39.085 1.00 46.97 246 PRO A O 1
ATOM 2043 N N . LYS A 1 247 ? -10.785 49.032 38.348 1.00 46.34 247 LYS A N 1
ATOM 2044 C CA . LYS A 1 247 ? -10.160 50.025 37.465 1.00 46.34 247 LYS A CA 1
ATOM 2045 C C . LYS A 1 247 ? -9.409 51.047 38.321 1.00 46.34 247 LYS A C 1
ATOM 2047 O O . LYS A 1 247 ? -9.997 52.022 38.785 1.00 46.34 247 LYS A O 1
ATOM 2052 N N . ILE A 1 248 ? -8.109 50.851 38.501 1.00 48.59 248 ILE A N 1
ATOM 2053 C CA . ILE A 1 248 ? -7.224 51.883 39.039 1.00 48.59 248 ILE A CA 1
ATOM 2054 C C . ILE A 1 248 ? -7.037 52.924 37.930 1.00 48.59 248 ILE A C 1
ATOM 2056 O O . ILE A 1 248 ? -6.359 52.674 36.936 1.00 48.59 248 ILE A O 1
ATOM 2060 N N . LYS A 1 249 ? -7.683 54.088 38.070 1.00 46.72 249 LYS A N 1
ATOM 2061 C CA . LYS A 1 249 ? -7.392 55.257 37.230 1.00 46.72 249 LYS A CA 1
ATOM 2062 C C . LYS A 1 249 ? -6.060 55.865 37.693 1.00 46.72 249 LYS A C 1
ATOM 2064 O O . LYS A 1 249 ? -5.975 56.255 38.860 1.00 46.72 249 LYS A O 1
ATOM 2069 N N . PRO A 1 250 ? -5.043 55.989 36.828 1.00 43.53 250 PRO A N 1
ATOM 2070 C CA . PRO A 1 250 ? -3.817 56.683 37.193 1.00 43.53 250 PRO A CA 1
ATOM 2071 C C . PRO A 1 250 ? -4.107 58.179 37.381 1.00 43.53 250 PRO A C 1
ATOM 2073 O O . PRO A 1 250 ? -4.602 58.846 36.474 1.00 43.53 250 PRO A O 1
ATOM 2076 N N . LYS A 1 251 ? -3.815 58.712 38.573 1.00 47.19 251 LYS A N 1
ATOM 2077 C CA . LYS A 1 251 ? -3.742 60.159 38.810 1.00 47.19 251 LYS A CA 1
ATOM 2078 C C . LYS A 1 251 ? -2.339 60.625 38.430 1.00 47.19 251 LYS A C 1
ATOM 2080 O O . LYS A 1 251 ? -1.407 60.452 39.209 1.00 47.19 251 LYS A O 1
ATOM 2085 N N . PHE A 1 252 ? -2.191 61.220 37.252 1.00 44.25 252 PHE A N 1
ATOM 2086 C CA . PHE A 1 252 ? -1.000 62.000 36.930 1.00 44.25 252 PHE A CA 1
ATOM 2087 C C . PHE A 1 252 ? -1.094 63.350 37.653 1.00 44.25 252 PHE A C 1
ATOM 2089 O O . PHE A 1 252 ? -2.004 64.133 37.392 1.00 44.25 252 PHE A O 1
ATOM 2096 N N . LYS A 1 253 ? -0.176 63.604 38.591 1.00 43.00 253 LYS A N 1
ATOM 2097 C CA . LYS A 1 253 ? 0.125 64.957 39.073 1.00 43.00 253 LYS A CA 1
ATOM 2098 C C . LYS A 1 253 ? 1.235 65.509 38.186 1.00 43.00 253 LYS A C 1
ATOM 2100 O O . LYS A 1 253 ? 2.361 65.024 38.252 1.00 43.00 253 LYS A O 1
ATOM 2105 N N . VAL A 1 254 ? 0.901 66.495 37.364 1.00 44.91 254 VAL A N 1
ATOM 2106 C CA . VAL A 1 254 ? 1.883 67.362 36.707 1.00 44.91 254 VAL A CA 1
ATOM 2107 C C . VAL A 1 254 ? 2.424 68.302 37.789 1.00 44.91 254 VAL A C 1
ATOM 2109 O O . VAL A 1 254 ? 1.636 68.875 38.540 1.00 44.91 254 VAL A O 1
ATOM 2112 N N . ARG A 1 255 ? 3.750 68.377 37.944 1.00 45.59 255 ARG A N 1
ATOM 2113 C CA . ARG A 1 255 ? 4.399 69.455 38.701 1.00 45.59 255 ARG A CA 1
ATOM 2114 C C . ARG A 1 255 ? 4.573 70.631 37.742 1.00 45.59 255 ARG A C 1
ATOM 2116 O O . ARG A 1 255 ? 5.120 70.419 36.662 1.00 45.59 255 ARG A O 1
ATOM 2123 N N . GLU A 1 256 ? 4.063 71.790 38.139 1.00 50.03 256 GLU A N 1
ATOM 2124 C CA . GLU A 1 256 ? 4.459 73.097 37.596 1.00 50.03 256 GLU A CA 1
ATOM 2125 C C . GLU A 1 256 ? 5.871 73.462 38.070 1.00 50.03 256 GLU A C 1
ATOM 2127 O O . GLU A 1 256 ? 6.235 73.045 39.200 1.00 50.03 256 GLU A O 1
#

Secondary structure (DSSP, 8-state):
-HHHHHHHHHHHHHHHHTT------EEEEEEEEEESSSEEEEEEEEEEETTEEEEE-TT-HHHHHHHHTT--HHHHHHHHHHHHGGGG--PBBSS----S-GGGGGG----------BHHHHHHHHHHHHHHTTTHHHH--SS-EEETTTTEEPPTT-HHHHHHHHHHHHHHHHHHHHTTTT----HHHHHHTTSSSEEEGGGGG---HHHHHHHHHHHHHHHHHHHHHHHHHHHHHHT-----------------

Sequence (256 aa):
MKHLIVIAVVVTSIFFVFNLSAQEFSVKVTKERVQQDFDGHGLKVVLNKDYKSDTIYPRDYDKAYSFAFRLDKHEKLKLLEEMMVYFVDYSLCGYRVKMYSPFARIFGVQKITNRKYSIAIEAMYLINLMFYGEYTRYLSNFQVLINKCDNEEIAYNDSLNITKMTNLYKSWYSNVKNNIEVTNFSLLDLLDLYKGPICWVDMENMPPVKEIASVLINQENLIEKNKRDKQDKNIFKANRPKGNLPKIKPKFKVRE